Protein AF-A0A914KMG2-F1 (afdb_monomer_lite)

Organism: Meloidogyne incognita (NCBI:txid6306)

Secondary structure (DSSP, 8-state):
---S-----S---------TTTTS-GGGSPPS----HHHHHHHHHHHHHHHHHHT-SSHHHHHHHHHHHHHHHHHHHHHHHHHTHHHHHH-HHHHHHHHHHHHHHHHHHHT--HHHHHHHHHHHHHH-S----HHHHHHHHHHHHHHHHHHHHHHHHHHHHHHTSTTTTS-TTSHHHHHHHHHHHHHHHHHHHHHHHHHHHH-

Foldseek 3Di:
DDDDDPPDPPPPPDPPCCLVCPVPDPVLRDDDFDADPVLVVLLVVLLVLLVCLLVDPDLVSSVVSLVVSVVSLVCCLVPVCPVCVVCLQAPLLVLLNLLVSLVVSLSCLVPRDPSSVVSLVVSCVPVVDPSDCPVSNVSSNCSSVVSNVSNVVSLVVVLVVLLVPPLLPPPCVDPVSVVSNVVSVVVNVVSVVVSVVSNVRGD

pLDDT: mean 82.23, std 18.01, range [23.5, 96.75]

Structure (mmCIF, N/CA/C/O backbone):
data_AF-A0A914KMG2-F1
#
_entry.id   AF-A0A914KMG2-F1
#
loop_
_atom_site.group_PDB
_atom_site.id
_atom_site.type_symbol
_atom_site.label_atom_id
_atom_site.label_alt_id
_atom_site.label_comp_id
_atom_site.label_asym_id
_atom_site.label_entity_id
_atom_site.label_seq_id
_atom_site.pdbx_PDB_ins_code
_atom_site.Cartn_x
_atom_site.Cartn_y
_atom_site.Cartn_z
_atom_site.occupancy
_atom_site.B_iso_or_equiv
_atom_site.auth_seq_id
_atom_site.auth_comp_id
_atom_site.auth_asym_id
_atom_site.auth_atom_id
_atom_site.pdbx_PDB_model_num
ATOM 1 N N . MET A 1 1 ? -22.731 13.060 -11.671 1.00 30.25 1 MET A N 1
ATOM 2 C CA . MET A 1 1 ? -21.370 12.694 -12.115 1.00 30.25 1 MET A CA 1
ATOM 3 C C . MET A 1 1 ? -20.663 12.023 -10.941 1.00 30.25 1 MET A C 1
ATOM 5 O O . MET A 1 1 ? -19.867 12.643 -10.260 1.00 30.25 1 MET A O 1
ATOM 9 N N . ASN A 1 2 ? -21.097 10.803 -10.613 1.00 29.84 2 ASN A N 1
ATOM 10 C CA . ASN A 1 2 ? -20.700 10.053 -9.418 1.00 29.84 2 ASN A CA 1
ATOM 11 C C . ASN A 1 2 ? -20.653 8.575 -9.819 1.00 29.84 2 ASN A C 1
ATOM 13 O O . ASN A 1 2 ? -21.592 7.822 -9.593 1.00 29.84 2 ASN A O 1
ATOM 17 N N . GLU A 1 3 ? -19.588 8.180 -10.503 1.00 33.50 3 GLU A N 1
ATOM 18 C CA . GLU A 1 3 ? -19.315 6.780 -10.813 1.00 33.50 3 GLU A CA 1
ATOM 19 C C . GLU A 1 3 ? -17.810 6.564 -10.729 1.00 33.50 3 GLU A C 1
ATOM 21 O O . GLU A 1 3 ? -17.094 6.867 -11.676 1.00 33.50 3 GLU A O 1
ATOM 26 N N . ARG A 1 4 ? -17.342 6.097 -9.567 1.00 30.92 4 ARG A N 1
ATOM 27 C CA . ARG A 1 4 ? -16.183 5.201 -9.374 1.00 30.92 4 ARG A CA 1
ATOM 28 C C . ARG A 1 4 ? -15.943 5.014 -7.881 1.00 30.92 4 ARG A C 1
ATOM 30 O O . ARG A 1 4 ? -14.987 5.509 -7.310 1.00 30.92 4 ARG A O 1
ATOM 37 N N . LEU A 1 5 ? -16.904 4.336 -7.270 1.00 29.53 5 LEU A N 1
ATOM 38 C CA . LEU A 1 5 ? -16.748 3.370 -6.183 1.00 29.53 5 LEU A CA 1
ATOM 39 C C . LEU A 1 5 ? -18.107 2.658 -6.103 1.00 29.53 5 LEU A C 1
ATOM 41 O O . LEU A 1 5 ? -18.853 2.776 -5.137 1.00 29.53 5 LEU A O 1
ATOM 45 N N . LYS A 1 6 ? -18.481 1.976 -7.198 1.00 26.45 6 LYS A N 1
ATOM 46 C CA . LYS A 1 6 ? -19.506 0.935 -7.114 1.00 26.45 6 LYS A CA 1
ATOM 47 C C . LYS A 1 6 ? -18.847 -0.202 -6.347 1.00 26.45 6 LYS A C 1
ATOM 49 O O . LYS A 1 6 ? -18.070 -0.960 -6.914 1.00 26.45 6 LYS A O 1
ATOM 54 N N . ILE A 1 7 ? -19.113 -0.266 -5.048 1.00 39.69 7 ILE A N 1
ATOM 55 C CA . ILE A 1 7 ? -19.008 -1.524 -4.316 1.00 39.69 7 ILE A CA 1
ATOM 56 C C . ILE A 1 7 ? -20.171 -2.345 -4.865 1.00 39.69 7 ILE A C 1
ATOM 58 O O . ILE A 1 7 ? -21.320 -2.136 -4.480 1.00 39.69 7 ILE A O 1
ATOM 62 N N . THR A 1 8 ? -19.905 -3.159 -5.882 1.00 2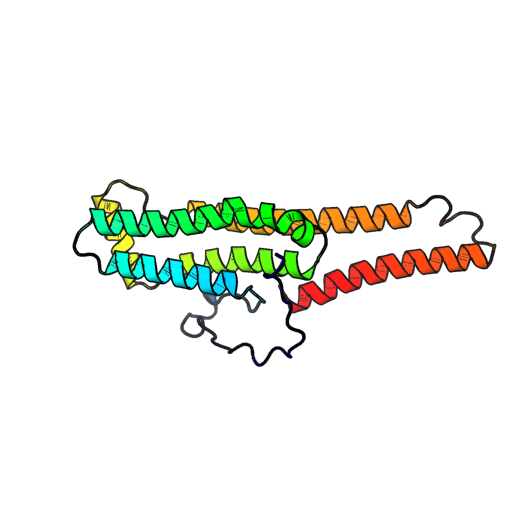5.23 8 THR A N 1
ATOM 63 C CA . THR A 1 8 ? -20.898 -4.086 -6.408 1.00 25.23 8 THR A CA 1
ATOM 64 C C . THR A 1 8 ? -21.296 -5.021 -5.272 1.00 25.23 8 THR A C 1
ATOM 66 O O . THR A 1 8 ? -20.473 -5.751 -4.732 1.00 25.23 8 THR A O 1
ATOM 69 N N . SER A 1 9 ? -22.579 -5.003 -4.913 1.00 27.12 9 SER A N 1
ATOM 70 C CA . SER A 1 9 ? -23.243 -6.027 -4.097 1.00 27.12 9 SER A CA 1
ATOM 71 C C . SER A 1 9 ? -23.463 -7.328 -4.881 1.00 27.12 9 SER A C 1
ATOM 73 O O . SER A 1 9 ? -24.343 -8.122 -4.556 1.00 27.12 9 SER A O 1
ATOM 75 N N . GLU A 1 10 ? -22.681 -7.537 -5.934 1.00 23.50 10 GLU A N 1
ATOM 76 C CA . GLU A 1 10 ? -22.549 -8.816 -6.600 1.00 23.50 10 GLU A CA 1
ATOM 77 C C . GLU A 1 10 ? -21.456 -9.558 -5.849 1.00 23.50 10 GLU A C 1
ATOM 79 O O . GLU A 1 10 ? -20.371 -9.027 -5.607 1.00 23.50 10 GLU A O 1
ATOM 84 N N . GLN A 1 11 ? -21.809 -10.756 -5.402 1.00 25.77 11 GLN A N 1
ATOM 85 C CA . GLN A 1 11 ? -20.940 -11.696 -4.715 1.00 25.77 11 GLN A CA 1
ATOM 86 C C . GLN A 1 11 ? -19.516 -11.640 -5.289 1.00 25.77 11 GLN A C 1
ATOM 88 O O . GLN A 1 11 ? -19.375 -11.553 -6.512 1.00 25.77 11 GLN A O 1
ATOM 93 N N . PRO A 1 12 ? -18.460 -11.714 -4.457 1.00 31.14 12 PRO A N 1
ATOM 94 C CA . PRO A 1 12 ? -17.097 -11.783 -4.952 1.00 31.14 12 PRO A CA 1
ATOM 95 C C . PRO A 1 12 ? -16.937 -13.144 -5.631 1.00 31.14 12 PRO A C 1
ATOM 97 O O . PRO A 1 12 ? -16.503 -14.118 -5.018 1.00 31.14 12 PRO A O 1
ATOM 100 N N . HIS A 1 13 ? -17.359 -13.231 -6.891 1.00 25.52 13 HIS A N 1
ATOM 101 C CA . HIS A 1 13 ? -17.101 -14.354 -7.761 1.00 25.52 13 HIS A CA 1
ATOM 102 C C . HIS A 1 13 ? -15.597 -14.415 -7.927 1.00 25.52 13 HIS A C 1
ATOM 104 O O . HIS A 1 13 ? -15.009 -13.701 -8.729 1.00 25.52 13 HIS A O 1
ATOM 110 N N . HIS A 1 14 ? -15.023 -15.253 -7.071 1.00 31.94 14 HIS A N 1
ATOM 111 C CA . HIS A 1 14 ? -13.679 -15.771 -7.091 1.00 31.94 14 HIS A CA 1
ATOM 112 C C . HIS A 1 14 ? -12.612 -14.710 -7.350 1.00 31.94 14 HIS A C 1
ATOM 114 O O . HIS A 1 14 ? -12.282 -14.370 -8.485 1.00 31.94 14 HIS A O 1
ATOM 120 N N . SER A 1 15 ? -11.954 -14.323 -6.250 1.00 34.56 15 SER A N 1
ATOM 121 C CA . SER A 1 15 ? -10.492 -14.289 -6.236 1.00 34.56 15 SER A CA 1
ATOM 122 C C . SER A 1 15 ? -10.008 -15.395 -7.169 1.00 34.56 15 SER A C 1
ATOM 124 O O . SER A 1 15 ? -10.105 -16.580 -6.846 1.00 34.56 15 SER A O 1
ATOM 126 N N . LYS A 1 16 ? -9.581 -15.035 -8.380 1.00 30.44 16 LYS A N 1
ATOM 127 C CA . LYS A 1 16 ? -8.702 -15.926 -9.103 1.00 30.44 16 LYS A CA 1
ATOM 128 C C . LYS A 1 16 ? -7.513 -16.030 -8.165 1.00 30.44 16 LYS A C 1
ATOM 130 O O . LYS A 1 16 ? -6.792 -15.050 -8.001 1.00 30.44 16 LYS A O 1
ATOM 135 N N . ASP A 1 17 ? -7.345 -17.191 -7.539 1.00 37.97 17 ASP A N 1
ATOM 136 C CA . ASP A 1 17 ? -6.114 -17.610 -6.872 1.00 37.97 17 ASP A CA 1
ATOM 137 C C . ASP A 1 17 ? -5.001 -17.729 -7.930 1.00 37.97 17 ASP A C 1
ATOM 139 O O . ASP A 1 17 ? -4.377 -18.773 -8.130 1.00 37.97 17 ASP A O 1
ATOM 143 N N . VAL A 1 18 ? -4.752 -16.640 -8.657 1.00 40.09 18 VAL A N 1
ATOM 144 C CA . VAL A 1 18 ? -3.542 -16.402 -9.419 1.00 40.09 18 VAL A CA 1
ATOM 145 C C . VAL A 1 18 ? -2.533 -16.082 -8.344 1.00 40.09 18 VAL A C 1
ATOM 147 O O . VAL A 1 18 ? -2.267 -14.939 -7.988 1.00 40.09 18 VAL A O 1
ATOM 150 N N . HIS A 1 19 ? -2.039 -17.148 -7.738 1.00 52.44 19 HIS A N 1
ATOM 151 C CA . HIS A 1 19 ? -0.915 -17.096 -6.838 1.00 52.44 19 HIS A CA 1
ATOM 152 C C . HIS A 1 19 ? 0.303 -16.845 -7.733 1.00 52.44 19 HIS A C 1
ATOM 154 O O . HIS A 1 19 ? 1.047 -17.757 -8.076 1.00 52.44 19 HIS A O 1
ATOM 160 N N . TRP A 1 20 ? 0.423 -15.590 -8.171 1.00 58.53 20 TRP A N 1
ATOM 161 C CA . TRP A 1 20 ? 1.451 -15.057 -9.067 1.00 58.53 20 TRP A CA 1
ATOM 162 C C . TRP A 1 20 ? 2.865 -15.249 -8.499 1.00 58.53 20 TRP A C 1
ATOM 164 O O . TRP A 1 20 ? 3.836 -15.122 -9.227 1.00 58.53 20 TRP A O 1
ATOM 174 N N . ASP A 1 21 ? 2.955 -15.583 -7.209 1.00 63.03 21 ASP A N 1
ATOM 175 C CA . ASP A 1 21 ? 4.186 -15.789 -6.449 1.00 63.03 21 ASP A CA 1
ATOM 176 C C . ASP A 1 21 ? 4.513 -17.277 -6.170 1.00 63.03 21 ASP A C 1
ATOM 178 O O . ASP A 1 21 ? 5.376 -17.588 -5.354 1.00 63.03 21 ASP A O 1
ATOM 182 N N . LYS A 1 22 ? 3.787 -18.244 -6.765 1.00 63.41 22 LYS A N 1
ATOM 183 C CA . LYS A 1 22 ? 4.010 -19.687 -6.483 1.00 63.41 22 LYS A CA 1
ATOM 184 C C . LYS A 1 22 ? 5.401 -20.167 -6.865 1.00 63.41 22 LYS A C 1
ATOM 186 O O . LYS A 1 22 ? 5.913 -21.082 -6.222 1.00 63.41 22 LYS A O 1
ATOM 191 N N . ASP A 1 23 ? 5.972 -19.557 -7.894 1.00 65.00 23 ASP A N 1
ATOM 192 C CA . ASP A 1 23 ? 7.238 -19.982 -8.483 1.00 65.00 23 ASP A CA 1
ATOM 193 C C . ASP A 1 23 ? 8.447 -19.516 -7.654 1.00 65.00 23 ASP A C 1
ATOM 195 O O . ASP A 1 23 ? 9.562 -19.999 -7.847 1.00 65.00 23 ASP A O 1
ATOM 199 N N . HIS A 1 24 ? 8.233 -18.626 -6.679 1.00 65.88 24 HIS A N 1
ATOM 200 C CA . HIS A 1 24 ? 9.265 -18.195 -5.748 1.00 65.88 24 HIS A CA 1
ATOM 201 C C . HIS A 1 24 ? 9.396 -19.160 -4.562 1.00 65.88 24 HIS A C 1
ATOM 203 O O . HIS A 1 24 ? 8.411 -19.683 -4.028 1.00 65.88 24 HIS A O 1
ATOM 209 N N . THR A 1 25 ? 10.633 -19.365 -4.095 1.00 71.88 25 THR A N 1
ATOM 210 C CA . THR A 1 25 ? 10.912 -20.064 -2.831 1.00 71.88 25 THR A CA 1
ATOM 211 C C . THR A 1 25 ? 10.094 -19.431 -1.708 1.00 71.88 25 THR A C 1
ATOM 213 O O . THR A 1 25 ? 10.010 -18.211 -1.647 1.00 71.88 25 THR A O 1
ATOM 216 N N . LYS A 1 26 ? 9.553 -20.227 -0.774 1.00 72.38 26 LYS A N 1
ATOM 217 C CA . LYS A 1 26 ? 8.672 -19.757 0.322 1.00 72.38 26 LYS A CA 1
ATOM 218 C C . LYS A 1 26 ? 9.150 -18.495 1.060 1.00 72.38 26 LYS A C 1
ATOM 220 O O . LYS A 1 26 ? 8.321 -17.728 1.523 1.00 72.38 26 LYS A O 1
ATOM 225 N N . ILE A 1 27 ? 10.462 -18.280 1.171 1.00 73.00 27 ILE A N 1
ATOM 226 C CA . ILE A 1 27 ? 11.059 -17.097 1.818 1.00 73.00 27 ILE A CA 1
ATOM 227 C C . ILE A 1 27 ? 10.900 -15.790 1.019 1.00 73.00 27 ILE A C 1
ATOM 229 O O . ILE A 1 27 ? 11.005 -14.714 1.592 1.00 73.00 27 ILE A O 1
ATOM 233 N N . TYR A 1 28 ? 10.670 -15.887 -0.290 1.00 74.50 28 TYR A N 1
ATOM 234 C CA . TYR A 1 28 ? 10.448 -14.774 -1.215 1.00 74.50 28 TYR A CA 1
ATOM 235 C C . TYR A 1 28 ? 8.979 -14.643 -1.617 1.00 74.50 28 TYR A C 1
ATOM 237 O O . TYR A 1 28 ? 8.673 -13.838 -2.487 1.00 74.50 28 TYR A O 1
ATOM 245 N N . GLN A 1 29 ? 8.082 -15.424 -1.010 1.00 80.94 29 GLN A N 1
ATOM 246 C CA . GLN A 1 29 ? 6.654 -15.294 -1.253 1.00 80.94 29 GLN A CA 1
ATOM 247 C C . GLN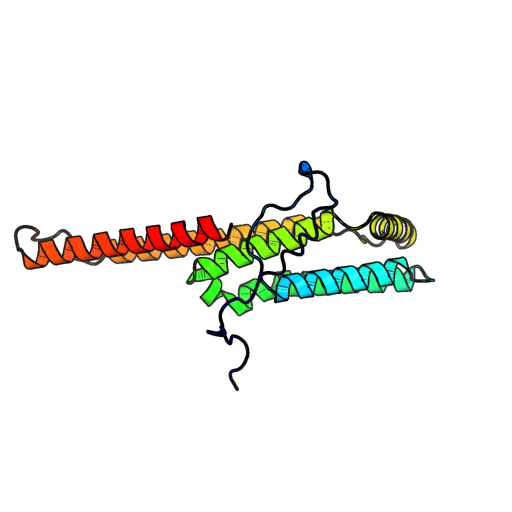 A 1 29 ? 6.092 -14.148 -0.418 1.00 80.94 29 GLN A C 1
ATOM 249 O O . GLN A 1 29 ? 6.359 -14.034 0.780 1.00 80.94 29 GLN A O 1
ATOM 254 N N . PHE A 1 30 ? 5.282 -13.310 -1.045 1.00 83.81 30 PHE A N 1
ATOM 255 C CA . PHE A 1 30 ? 4.515 -12.288 -0.370 1.00 83.81 30 PHE A CA 1
ATOM 256 C C . PHE A 1 30 ? 3.473 -12.936 0.537 1.00 83.81 30 PHE A C 1
ATOM 258 O O . PHE A 1 30 ? 2.857 -13.952 0.200 1.00 83.81 30 PHE A O 1
ATOM 265 N N . HIS A 1 31 ? 3.276 -12.335 1.705 1.00 84.44 31 HIS A N 1
ATOM 266 C CA . HIS A 1 31 ? 2.300 -12.817 2.669 1.00 84.44 31 HIS A CA 1
ATOM 267 C C . HIS A 1 31 ? 0.896 -12.785 2.053 1.00 84.44 31 HIS A C 1
ATOM 269 O O . HIS A 1 31 ? 0.562 -11.910 1.252 1.00 84.44 31 HIS A O 1
ATOM 275 N N . LYS A 1 32 ? 0.067 -13.770 2.408 1.00 84.31 32 LYS A N 1
ATOM 276 C CA . LYS A 1 32 ? -1.319 -13.818 1.942 1.00 84.31 32 LYS A CA 1
ATOM 277 C C . LYS A 1 32 ? -2.101 -12.691 2.605 1.00 84.31 32 LYS A C 1
ATOM 279 O O . LYS A 1 32 ? -2.389 -12.784 3.787 1.00 84.31 32 LYS A O 1
ATOM 284 N N . CYS A 1 33 ? -2.469 -11.685 1.825 1.00 88.88 33 CYS A N 1
ATOM 285 C CA . CYS A 1 33 ? -3.244 -10.539 2.279 1.00 88.88 33 CYS A CA 1
ATOM 286 C C . CYS A 1 33 ? -4.191 -10.076 1.159 1.00 88.88 33 CYS A C 1
ATOM 288 O O . CYS A 1 33 ? -4.083 -10.518 0.009 1.00 88.88 33 CYS A O 1
ATOM 290 N N . LYS A 1 34 ? -5.123 -9.164 1.459 1.00 89.88 34 LYS A N 1
ATOM 291 C CA . LYS A 1 34 ? -5.991 -8.569 0.425 1.00 89.88 34 LYS A CA 1
ATOM 292 C C . LYS A 1 34 ? -5.378 -7.289 -0.133 1.00 89.88 34 LYS A C 1
ATOM 294 O O . LYS A 1 34 ? -4.979 -6.412 0.630 1.00 89.88 34 LYS A O 1
ATOM 299 N N . ILE A 1 35 ? -5.369 -7.169 -1.458 1.00 92.19 35 ILE A N 1
ATOM 300 C CA . ILE A 1 35 ? -4.949 -5.968 -2.192 1.00 92.19 35 ILE A CA 1
ATOM 301 C C . ILE A 1 35 ? -6.093 -5.451 -3.064 1.00 92.19 35 ILE A C 1
ATOM 303 O O . ILE A 1 35 ? -7.041 -6.178 -3.367 1.00 92.19 35 ILE A O 1
ATOM 307 N N . SER A 1 36 ? -6.011 -4.192 -3.482 1.00 92.69 36 SER A N 1
ATOM 308 C CA . SER A 1 36 ? -6.971 -3.625 -4.428 1.00 92.69 36 SER A CA 1
ATOM 309 C C . SER A 1 36 ? -6.672 -4.066 -5.863 1.00 92.69 36 SER A C 1
ATOM 311 O O . SER A 1 36 ? -5.509 -4.188 -6.253 1.00 92.69 36 SER A O 1
ATOM 313 N N . MET A 1 37 ? -7.722 -4.237 -6.675 1.00 91.00 37 MET A N 1
ATOM 314 C CA . MET A 1 37 ? -7.561 -4.561 -8.098 1.00 91.00 37 MET A CA 1
ATOM 315 C C . MET A 1 37 ? -6.791 -3.463 -8.841 1.00 91.00 37 MET A C 1
ATOM 317 O O . MET A 1 37 ? -5.868 -3.753 -9.587 1.00 91.00 37 MET A O 1
ATOM 321 N N . SER A 1 38 ? -7.075 -2.193 -8.543 1.00 92.31 38 SER A N 1
ATOM 322 C CA . SER A 1 38 ? -6.350 -1.061 -9.129 1.00 92.31 38 SER A CA 1
ATOM 323 C C . SER A 1 38 ? -4.848 -1.094 -8.843 1.00 92.31 38 SER A C 1
ATOM 325 O O . SER A 1 38 ? -4.057 -0.710 -9.696 1.00 92.31 38 SER A O 1
ATOM 327 N N . THR A 1 39 ? -4.434 -1.557 -7.659 1.00 94.31 39 THR A N 1
ATOM 328 C CA . THR A 1 39 ? -3.010 -1.729 -7.335 1.00 94.31 39 THR A CA 1
ATOM 329 C C . THR A 1 39 ? -2.404 -2.892 -8.112 1.00 94.31 39 THR A C 1
ATOM 331 O O . THR A 1 39 ? -1.270 -2.791 -8.572 1.00 94.31 39 THR A O 1
ATOM 334 N N . PHE A 1 40 ? -3.144 -3.988 -8.274 1.00 93.00 40 PHE A N 1
ATOM 335 C CA . PHE A 1 40 ? -2.705 -5.106 -9.102 1.00 93.00 40 PHE A CA 1
ATOM 336 C C . PHE A 1 40 ? -2.471 -4.665 -10.556 1.00 93.00 40 PHE A C 1
ATOM 338 O O . PHE A 1 40 ? -1.393 -4.909 -11.099 1.00 93.00 40 PHE A O 1
ATOM 345 N N . ASP A 1 41 ? -3.426 -3.938 -11.137 1.00 95.06 41 ASP A N 1
ATOM 346 C CA . ASP A 1 41 ? -3.340 -3.402 -12.499 1.00 95.06 41 ASP A CA 1
ATOM 347 C C . ASP A 1 41 ? -2.196 -2.385 -12.648 1.00 95.06 41 ASP A C 1
ATOM 349 O O . ASP A 1 41 ? -1.430 -2.455 -13.607 1.00 95.06 41 ASP A O 1
ATOM 353 N N . LEU A 1 42 ? -2.021 -1.491 -11.665 1.00 95.56 42 LEU A N 1
ATOM 354 C CA . LEU A 1 42 ? -0.912 -0.529 -11.613 1.00 95.56 42 LEU A CA 1
ATOM 355 C C . LEU A 1 42 ? 0.450 -1.230 -11.681 1.00 95.56 42 LEU A C 1
ATOM 357 O O . LEU A 1 42 ? 1.320 -0.826 -12.449 1.00 95.56 42 LEU A O 1
ATOM 361 N N . VAL A 1 43 ? 0.643 -2.281 -10.880 1.00 94.81 43 VAL A N 1
ATOM 362 C CA . VAL A 1 43 ? 1.905 -3.030 -10.866 1.00 94.81 43 VAL A CA 1
ATOM 363 C C . VAL A 1 43 ? 2.135 -3.747 -12.193 1.00 94.81 43 VAL A C 1
ATOM 365 O O . VAL A 1 43 ? 3.262 -3.755 -12.683 1.00 94.81 43 VAL A O 1
ATOM 368 N N . ASN A 1 44 ? 1.095 -4.330 -12.792 1.00 94.06 44 ASN A N 1
ATOM 369 C CA . ASN A 1 44 ? 1.235 -4.981 -14.095 1.00 94.06 44 ASN A CA 1
ATOM 370 C C . ASN A 1 44 ? 1.637 -3.978 -15.179 1.00 94.06 44 ASN A C 1
ATOM 372 O O . ASN A 1 44 ? 2.574 -4.259 -15.919 1.00 94.06 44 ASN A O 1
ATOM 376 N N . LEU A 1 45 ? 1.028 -2.787 -15.198 1.00 96.75 45 LEU A N 1
ATOM 377 C CA . LEU A 1 45 ? 1.426 -1.701 -16.097 1.00 96.75 45 LEU A CA 1
ATOM 378 C C . LEU A 1 45 ? 2.903 -1.324 -15.907 1.00 96.75 45 LEU A C 1
ATOM 380 O O . LEU A 1 45 ? 3.650 -1.229 -16.877 1.00 96.75 45 LEU A O 1
ATOM 384 N N . VAL A 1 46 ? 3.346 -1.142 -14.660 1.00 95.81 46 VAL A N 1
ATOM 385 C CA . VAL A 1 46 ? 4.752 -0.834 -14.348 1.00 95.81 46 VAL A CA 1
ATOM 386 C C . VAL A 1 46 ? 5.682 -1.931 -14.870 1.00 95.81 46 VAL A C 1
ATOM 388 O O . VAL A 1 46 ? 6.694 -1.632 -15.499 1.00 95.81 46 VAL A O 1
ATOM 391 N N . ILE A 1 47 ? 5.332 -3.202 -14.669 1.00 93.62 47 ILE A N 1
ATOM 392 C CA . ILE A 1 47 ? 6.129 -4.336 -15.153 1.00 93.62 47 ILE A CA 1
ATOM 393 C C . ILE A 1 47 ? 6.151 -4.395 -16.683 1.00 93.62 47 ILE A C 1
ATOM 395 O O . ILE A 1 47 ? 7.199 -4.679 -17.253 1.00 93.62 47 ILE A O 1
ATOM 399 N N . GLU A 1 48 ? 5.040 -4.120 -17.363 1.00 94.94 48 GLU A N 1
ATOM 400 C CA . GLU A 1 48 ? 4.985 -4.063 -18.830 1.00 94.94 48 GLU A CA 1
ATOM 401 C C . GLU A 1 48 ? 5.871 -2.947 -19.397 1.00 94.94 48 GLU A C 1
ATOM 403 O O . GLU A 1 48 ? 6.599 -3.167 -20.370 1.00 94.94 48 GLU A O 1
ATOM 408 N N . ILE A 1 49 ? 5.883 -1.776 -18.754 1.00 94.69 49 ILE A N 1
ATOM 409 C CA . ILE A 1 49 ? 6.785 -0.675 -19.118 1.00 94.69 49 ILE A CA 1
ATOM 410 C C . ILE A 1 49 ? 8.247 -1.105 -18.932 1.00 94.69 49 ILE A C 1
ATOM 412 O O . ILE A 1 49 ? 9.073 -0.871 -19.813 1.00 94.69 49 ILE A O 1
ATOM 416 N N . LEU A 1 50 ? 8.573 -1.775 -17.822 1.00 92.75 50 LEU A N 1
ATOM 417 C CA . LEU A 1 50 ? 9.930 -2.260 -17.550 1.00 92.75 50 LEU A CA 1
ATOM 418 C C . LEU A 1 50 ? 10.372 -3.380 -18.504 1.00 92.75 50 LEU A C 1
ATOM 420 O O . LEU A 1 50 ? 11.542 -3.422 -18.875 1.00 92.75 50 LEU A O 1
ATOM 424 N N . LYS A 1 51 ? 9.456 -4.248 -18.945 1.00 92.62 51 LYS A N 1
ATOM 425 C CA . LYS A 1 51 ? 9.719 -5.229 -20.013 1.00 92.62 51 LYS A CA 1
ATOM 426 C C . LYS A 1 51 ? 9.988 -4.545 -21.351 1.00 92.62 51 LYS A C 1
ATOM 428 O O . LYS A 1 51 ? 10.949 -4.861 -22.037 1.00 92.62 51 LYS A O 1
ATOM 433 N N . SER A 1 52 ? 9.197 -3.532 -21.689 1.00 92.69 52 SER A N 1
ATOM 434 C CA . SER A 1 52 ? 9.439 -2.738 -22.900 1.00 92.69 52 SER A CA 1
ATOM 435 C C . SER A 1 52 ? 10.806 -2.043 -22.840 1.00 92.69 52 SER A C 1
ATOM 437 O O . SER A 1 52 ? 11.515 -1.965 -23.842 1.00 92.69 52 SER A O 1
ATOM 439 N N . ALA A 1 53 ? 11.218 -1.592 -21.649 1.00 90.31 53 ALA A N 1
ATOM 440 C CA . ALA A 1 53 ? 12.556 -1.057 -21.422 1.00 90.31 53 ALA A CA 1
ATOM 441 C C . ALA A 1 53 ? 13.643 -2.127 -21.601 1.00 90.31 53 ALA A C 1
ATOM 443 O O . ALA A 1 53 ? 14.704 -1.821 -22.140 1.00 90.31 53 ALA A O 1
ATOM 444 N N . SER A 1 54 ? 13.397 -3.378 -21.189 1.00 88.94 54 SER A N 1
ATOM 445 C CA . SER A 1 54 ? 14.366 -4.459 -21.383 1.00 88.94 54 SER A CA 1
ATOM 446 C C . SER A 1 54 ? 14.538 -4.878 -22.839 1.00 88.94 54 SER A C 1
ATOM 448 O O . SER A 1 54 ? 15.642 -5.272 -23.210 1.00 88.94 54 SER A O 1
ATOM 450 N N . ASP A 1 55 ? 13.482 -4.741 -23.639 1.00 89.44 55 ASP A N 1
ATOM 451 C CA . ASP A 1 55 ? 13.451 -5.096 -25.062 1.00 89.44 55 ASP A CA 1
ATOM 452 C C . ASP A 1 55 ? 13.865 -3.932 -25.984 1.00 89.44 55 ASP A C 1
ATOM 454 O O . ASP A 1 55 ? 13.934 -4.085 -27.206 1.00 89.44 55 ASP A O 1
ATOM 458 N N . SER A 1 56 ? 14.139 -2.756 -25.412 1.00 87.38 56 SER A N 1
ATOM 459 C CA . SER A 1 56 ? 14.513 -1.555 -26.160 1.00 87.38 56 SER A CA 1
ATOM 460 C C . SER A 1 56 ? 15.850 -1.721 -26.881 1.00 87.38 56 SER A C 1
ATOM 462 O O . SER A 1 56 ? 16.801 -2.312 -26.369 1.00 87.38 56 SER A O 1
ATOM 464 N N . THR A 1 57 ? 15.942 -1.142 -28.079 1.00 82.81 57 THR A N 1
ATOM 465 C CA . THR A 1 57 ? 17.140 -1.259 -28.930 1.00 82.81 57 THR A CA 1
ATOM 466 C C . THR A 1 57 ? 18.220 -0.232 -28.600 1.00 82.81 57 THR A C 1
ATOM 468 O O . THR A 1 57 ? 19.380 -0.423 -28.967 1.00 82.81 57 THR A O 1
ATOM 471 N N . THR A 1 58 ? 17.853 0.856 -27.912 1.00 83.94 58 THR A N 1
ATOM 472 C CA . THR A 1 58 ? 18.765 1.948 -27.555 1.00 83.94 58 THR A CA 1
ATOM 473 C C . THR A 1 58 ? 18.684 2.284 -26.066 1.00 83.94 58 THR A C 1
ATOM 475 O O . THR A 1 58 ? 17.601 2.310 -25.479 1.00 83.94 58 THR A O 1
ATOM 478 N N . ASP A 1 59 ? 19.827 2.605 -25.454 1.00 82.81 59 ASP A N 1
ATOM 479 C CA . ASP A 1 59 ? 19.891 2.958 -24.028 1.00 82.81 59 ASP A CA 1
ATOM 480 C C . ASP A 1 59 ? 19.038 4.190 -23.651 1.00 82.81 59 ASP A C 1
ATOM 482 O O . ASP A 1 59 ? 18.377 4.150 -22.609 1.00 82.81 59 ASP A O 1
ATOM 486 N N . PRO A 1 60 ? 18.965 5.273 -24.462 1.00 85.19 60 PRO A N 1
ATOM 487 C CA . PRO A 1 60 ? 18.126 6.429 -24.137 1.00 85.19 60 PRO A CA 1
ATOM 488 C C . PRO A 1 60 ? 16.626 6.113 -24.124 1.00 85.19 60 PRO A C 1
ATOM 490 O O . PRO A 1 60 ? 15.878 6.670 -23.320 1.00 85.19 60 PRO A O 1
ATOM 493 N N . GLU A 1 61 ? 16.165 5.228 -25.010 1.00 87.25 61 GLU A N 1
ATOM 494 C CA . GLU A 1 61 ? 14.775 4.762 -25.031 1.00 87.25 61 GLU A CA 1
ATOM 495 C C . GLU A 1 61 ? 14.453 3.968 -23.763 1.00 87.25 61 GLU A C 1
ATOM 497 O O . GLU A 1 61 ? 13.477 4.274 -23.071 1.00 87.25 61 GLU A O 1
ATOM 502 N N . ALA A 1 62 ? 15.333 3.031 -23.407 1.00 88.38 62 ALA A N 1
ATOM 503 C CA . ALA A 1 62 ? 15.196 2.226 -22.205 1.00 88.38 62 ALA A CA 1
ATOM 504 C C . ALA A 1 62 ? 15.155 3.103 -20.939 1.00 88.38 62 ALA A C 1
ATOM 506 O O . ALA A 1 62 ? 14.255 2.948 -20.113 1.00 88.38 62 ALA A O 1
ATOM 507 N N . CYS A 1 63 ? 16.048 4.097 -20.818 1.00 86.88 63 CYS A N 1
ATOM 508 C CA . CYS A 1 63 ? 16.048 5.053 -19.699 1.00 86.88 63 CYS A CA 1
ATOM 509 C C . CYS A 1 63 ? 14.714 5.793 -19.567 1.00 86.88 63 CYS A C 1
ATOM 511 O O . CYS A 1 63 ? 14.158 5.902 -18.474 1.00 86.88 63 CYS A O 1
ATOM 513 N N . ARG A 1 64 ? 14.159 6.281 -20.684 1.00 89.38 64 ARG A N 1
ATOM 514 C CA . ARG A 1 64 ? 12.877 7.000 -20.681 1.00 89.38 64 ARG A CA 1
ATOM 515 C C . ARG A 1 64 ? 11.726 6.117 -20.212 1.00 89.38 64 ARG A C 1
ATOM 517 O O . ARG A 1 64 ? 10.855 6.600 -19.489 1.00 89.38 64 ARG A O 1
ATOM 524 N N . LEU A 1 65 ? 11.717 4.842 -20.591 1.00 92.50 65 LEU A N 1
ATOM 525 C CA . LEU A 1 65 ? 10.705 3.886 -20.140 1.00 92.50 65 LEU A CA 1
ATOM 526 C C . LEU A 1 65 ? 10.842 3.591 -18.642 1.00 92.50 65 LEU A C 1
ATOM 528 O O . LEU A 1 65 ? 9.843 3.626 -17.926 1.00 92.50 65 LEU A O 1
ATOM 532 N N . VAL A 1 66 ? 12.064 3.421 -18.132 1.00 90.69 66 VAL A N 1
ATOM 533 C CA . VAL A 1 66 ? 12.302 3.270 -16.685 1.00 90.69 66 VAL A CA 1
ATOM 534 C C . VAL A 1 66 ? 11.829 4.498 -15.910 1.00 90.69 66 VAL A C 1
ATOM 536 O O . VAL A 1 66 ? 11.101 4.363 -14.927 1.00 90.69 66 VAL A O 1
ATOM 539 N N . ASN A 1 67 ? 12.162 5.699 -16.387 1.00 90.19 67 ASN A N 1
ATOM 540 C CA . ASN A 1 67 ? 11.690 6.946 -15.787 1.00 90.19 67 ASN A CA 1
ATOM 541 C C . ASN A 1 67 ? 10.160 7.069 -15.864 1.00 90.19 67 ASN A C 1
ATOM 543 O O . ASN A 1 67 ? 9.532 7.573 -14.939 1.00 90.19 67 ASN A O 1
ATOM 547 N N . THR A 1 68 ? 9.531 6.545 -16.917 1.00 93.88 68 THR A N 1
ATOM 548 C CA . THR A 1 68 ? 8.065 6.491 -17.023 1.00 93.88 68 THR A CA 1
ATOM 549 C C . THR A 1 68 ? 7.464 5.567 -15.961 1.00 93.88 68 THR A C 1
ATOM 551 O O . THR A 1 68 ? 6.528 5.967 -15.272 1.00 93.88 68 THR A O 1
ATOM 554 N N . ALA A 1 69 ? 8.022 4.366 -15.777 1.00 94.50 69 ALA A N 1
ATOM 555 C CA . ALA A 1 69 ? 7.602 3.438 -14.726 1.00 94.50 69 ALA A CA 1
ATOM 556 C C . ALA A 1 69 ? 7.741 4.061 -13.326 1.00 94.50 69 ALA A C 1
ATOM 558 O O . ALA A 1 69 ? 6.827 3.956 -12.507 1.00 94.50 69 ALA A O 1
ATOM 559 N N . ARG A 1 70 ? 8.847 4.770 -13.073 1.00 93.06 70 ARG A N 1
ATOM 560 C CA . ARG A 1 70 ? 9.059 5.540 -11.841 1.0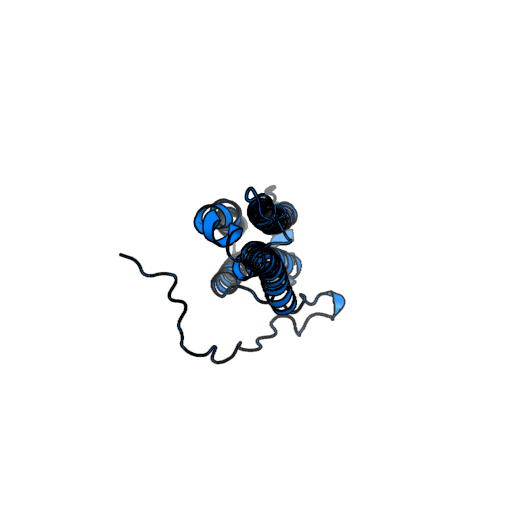0 93.06 70 ARG A CA 1
ATOM 561 C C . ARG A 1 70 ? 8.007 6.632 -11.656 1.00 93.06 70 ARG A C 1
ATOM 563 O O . ARG A 1 70 ? 7.341 6.630 -10.630 1.00 93.06 70 ARG A O 1
ATOM 570 N N . ASN A 1 71 ? 7.775 7.477 -12.658 1.00 93.69 71 ASN A N 1
ATOM 571 C CA . ASN A 1 71 ? 6.787 8.558 -12.573 1.00 93.69 71 ASN A CA 1
ATOM 572 C C . ASN A 1 71 ? 5.371 8.041 -12.259 1.00 93.69 71 ASN A C 1
ATOM 574 O O . ASN A 1 71 ? 4.614 8.685 -11.533 1.00 93.69 71 ASN A O 1
ATOM 578 N N . VAL A 1 72 ? 5.001 6.870 -12.789 1.00 95.56 72 VAL A N 1
ATOM 579 C CA . VAL A 1 72 ? 3.720 6.212 -12.481 1.00 95.56 72 VAL A CA 1
ATOM 580 C C . VAL A 1 72 ? 3.633 5.830 -10.999 1.00 95.56 72 VAL A C 1
ATOM 582 O O . VAL A 1 72 ? 2.595 6.038 -10.366 1.00 95.56 72 VAL A O 1
ATOM 585 N N . LEU A 1 73 ? 4.715 5.299 -10.428 1.00 95.12 73 LEU A N 1
ATOM 586 C CA . LEU A 1 73 ? 4.783 4.965 -9.007 1.00 95.12 73 LEU A CA 1
ATOM 587 C C . LEU A 1 73 ? 4.830 6.217 -8.123 1.00 95.12 73 LEU A C 1
ATOM 589 O O . LEU A 1 73 ? 4.131 6.260 -7.112 1.00 95.12 73 LEU A O 1
ATOM 593 N N . ASP A 1 74 ? 5.577 7.246 -8.518 1.00 93.69 74 ASP A N 1
ATOM 594 C CA . ASP A 1 74 ? 5.624 8.535 -7.819 1.00 93.69 74 ASP A CA 1
ATOM 595 C C . ASP A 1 74 ? 4.236 9.170 -7.768 1.00 93.69 74 ASP A C 1
ATOM 597 O O . ASP A 1 74 ? 3.806 9.672 -6.731 1.00 93.69 74 ASP A O 1
ATOM 601 N N . MET A 1 75 ? 3.484 9.108 -8.868 1.00 94.00 75 MET A N 1
ATOM 602 C CA . MET A 1 75 ? 2.101 9.574 -8.892 1.00 94.00 75 MET A CA 1
ATOM 603 C C . MET A 1 75 ? 1.247 8.818 -7.869 1.00 94.00 75 MET A C 1
ATOM 605 O O . MET A 1 75 ? 0.473 9.448 -7.150 1.00 94.00 75 MET A O 1
ATOM 609 N N . PHE A 1 76 ? 1.395 7.496 -7.752 1.00 94.38 76 PHE A N 1
ATOM 610 C CA . PHE A 1 76 ? 0.701 6.728 -6.715 1.00 94.38 76 PHE A CA 1
ATOM 611 C C . PHE A 1 76 ? 1.095 7.197 -5.308 1.00 94.38 76 PHE A C 1
ATOM 613 O O . PHE A 1 76 ? 0.212 7.528 -4.515 1.00 94.38 76 PHE A O 1
ATOM 620 N N . VAL A 1 77 ? 2.396 7.279 -5.011 1.00 93.12 77 VAL A N 1
ATOM 621 C CA . VAL A 1 77 ? 2.912 7.682 -3.690 1.00 93.12 77 VAL A CA 1
ATOM 622 C C . VAL A 1 77 ? 2.407 9.069 -3.291 1.00 93.12 77 VAL A C 1
ATOM 624 O O . VAL A 1 77 ? 1.976 9.258 -2.156 1.00 93.12 77 VAL A O 1
ATOM 627 N N . ASN A 1 78 ? 2.392 10.015 -4.231 1.00 90.56 78 ASN A N 1
ATOM 628 C CA . ASN A 1 78 ? 2.045 11.409 -3.963 1.00 90.56 78 ASN A CA 1
ATOM 629 C C . ASN A 1 78 ? 0.538 11.701 -3.956 1.00 90.56 78 ASN A C 1
ATOM 631 O O . ASN A 1 78 ? 0.132 12.736 -3.440 1.00 90.56 78 ASN A O 1
ATOM 635 N N . THR A 1 79 ? -0.305 10.847 -4.546 1.00 90.00 79 THR A N 1
ATOM 636 C CA . THR A 1 79 ? -1.740 11.167 -4.715 1.00 90.00 79 THR A CA 1
ATOM 637 C C . THR A 1 79 ? -2.684 10.209 -4.003 1.00 90.00 79 THR A C 1
ATOM 639 O O . THR A 1 79 ? -3.789 10.609 -3.626 1.00 90.00 79 THR A O 1
ATOM 642 N N . ALA A 1 80 ? -2.283 8.952 -3.792 1.00 83.69 80 ALA A N 1
ATOM 643 C CA . ALA A 1 80 ? -3.217 7.916 -3.369 1.00 83.69 80 ALA A CA 1
ATOM 644 C C . ALA A 1 80 ? -3.714 8.113 -1.927 1.00 83.69 80 ALA A C 1
ATOM 646 O O . ALA A 1 80 ? -4.898 7.890 -1.658 1.00 83.69 80 ALA A O 1
ATOM 647 N N . SER A 1 81 ? -2.853 8.569 -1.008 1.00 81.94 81 SER A N 1
ATOM 648 C CA . SER A 1 81 ? -3.269 8.861 0.371 1.00 81.94 81 SER A CA 1
ATOM 649 C C . SER A 1 81 ? -4.172 10.084 0.456 1.00 81.94 81 SER A C 1
ATOM 651 O O . SER A 1 81 ? -5.159 10.073 1.187 1.00 81.94 81 SER A O 1
ATOM 653 N N . ASP A 1 82 ? -3.860 11.126 -0.309 1.00 84.19 82 ASP A N 1
ATOM 654 C CA . ASP A 1 82 ? -4.508 12.430 -0.183 1.00 84.19 82 ASP A CA 1
ATOM 655 C C . ASP A 1 82 ? -5.910 12.402 -0.782 1.00 84.19 82 ASP A C 1
ATOM 657 O O . ASP A 1 82 ? -6.876 12.854 -0.162 1.00 84.19 82 ASP A O 1
ATOM 661 N N . TYR A 1 83 ? -6.054 11.768 -1.947 1.00 84.00 83 TYR A N 1
ATOM 662 C CA . TYR A 1 83 ? -7.344 11.617 -2.609 1.00 84.00 83 TYR A CA 1
ATOM 663 C C . TYR A 1 83 ? -8.328 10.767 -1.786 1.00 84.00 83 TYR A C 1
ATOM 665 O O . TYR A 1 83 ? -9.532 11.032 -1.765 1.00 84.00 83 TYR A O 1
ATOM 673 N N . HIS A 1 84 ? -7.823 9.765 -1.058 1.00 83.25 84 HIS A N 1
ATOM 674 C CA . HIS A 1 84 ? -8.637 8.844 -0.262 1.00 83.25 84 HIS A CA 1
ATOM 675 C C . HIS A 1 84 ? -8.572 9.098 1.252 1.00 83.25 84 HIS A C 1
ATOM 677 O O . HIS A 1 84 ? -9.093 8.289 2.023 1.00 83.25 84 HIS A O 1
ATOM 683 N N . MET A 1 85 ? -8.006 10.227 1.694 1.00 86.44 85 MET A N 1
ATOM 684 C CA . MET A 1 85 ? -7.660 10.494 3.098 1.00 86.44 85 MET A CA 1
ATOM 685 C C . MET A 1 85 ? -8.815 10.230 4.070 1.00 86.44 85 MET A C 1
ATOM 687 O O . MET A 1 85 ? -8.630 9.597 5.112 1.00 86.44 85 MET A O 1
ATOM 691 N N . LYS A 1 86 ? -10.030 10.674 3.722 1.00 87.00 86 LYS A N 1
ATOM 692 C CA . LYS A 1 86 ? -11.218 10.477 4.564 1.00 87.00 86 LYS A CA 1
ATOM 693 C C . LYS A 1 86 ? -11.517 8.992 4.776 1.00 87.00 86 LYS A C 1
ATOM 695 O O . LYS A 1 86 ? -11.689 8.567 5.911 1.00 87.00 86 LYS A O 1
ATOM 700 N N . ALA A 1 87 ? -11.536 8.214 3.695 1.00 89.00 87 ALA A N 1
ATOM 701 C CA . ALA A 1 87 ? -11.822 6.784 3.742 1.00 89.00 87 ALA A CA 1
ATOM 702 C C . ALA A 1 87 ? -10.706 6.002 4.452 1.00 89.00 87 ALA A C 1
ATOM 704 O O . ALA A 1 87 ? -10.997 5.131 5.266 1.00 89.00 87 ALA A O 1
ATOM 705 N N . LEU A 1 88 ? -9.444 6.361 4.199 1.00 90.44 88 LEU A N 1
ATOM 706 C CA . LEU A 1 88 ? -8.278 5.764 4.854 1.00 90.44 88 LEU A CA 1
ATOM 707 C C . LEU A 1 88 ? -8.265 6.010 6.363 1.00 90.44 88 LEU A C 1
ATOM 709 O O . LEU A 1 88 ? -7.815 5.160 7.120 1.00 90.44 88 LEU A O 1
ATOM 713 N N . THR A 1 89 ? -8.780 7.154 6.809 1.00 89.88 89 THR A N 1
ATOM 714 C CA . THR A 1 89 ? -8.801 7.506 8.233 1.00 89.88 89 THR A CA 1
ATOM 715 C C . THR A 1 89 ? -9.994 6.894 8.971 1.00 89.88 89 THR A C 1
ATOM 717 O O . THR A 1 89 ? -9.878 6.618 10.161 1.00 89.88 89 THR A O 1
ATOM 720 N N . SER A 1 90 ? -11.129 6.669 8.293 1.00 86.06 90 SER A N 1
ATOM 721 C CA . SER A 1 90 ? -12.386 6.264 8.943 1.00 86.06 90 SER A CA 1
ATOM 722 C C . SER A 1 90 ? -12.826 4.818 8.696 1.00 86.06 90 SER A C 1
ATOM 724 O O . SER A 1 90 ? -13.741 4.358 9.373 1.00 86.06 90 SER A O 1
ATOM 726 N N . VAL A 1 91 ? -12.269 4.117 7.700 1.00 90.62 91 VAL A N 1
ATOM 727 C CA . VAL A 1 91 ? -12.695 2.756 7.330 1.00 90.62 91 VAL A CA 1
ATOM 728 C C . VAL A 1 91 ? -11.547 1.758 7.548 1.00 90.62 91 VAL A C 1
ATOM 730 O O . VAL A 1 91 ? -10.600 1.745 6.755 1.00 90.62 91 VAL A O 1
ATOM 733 N N . PRO A 1 92 ? -11.652 0.850 8.541 1.00 90.00 92 PRO A N 1
ATOM 734 C CA . PRO A 1 92 ? -10.561 -0.056 8.915 1.00 90.00 92 PRO A CA 1
ATOM 735 C C . PRO A 1 92 ? -10.075 -0.945 7.774 1.00 90.00 92 PRO A C 1
ATOM 737 O O . PRO A 1 92 ? -8.873 -1.161 7.623 1.00 90.00 92 PRO A O 1
ATOM 740 N N . GLN A 1 93 ? -11.006 -1.434 6.949 1.00 90.75 93 GLN A N 1
ATOM 741 C CA . GLN A 1 93 ? -10.692 -2.293 5.810 1.00 90.75 93 GLN A CA 1
ATOM 742 C C . GLN A 1 93 ? -9.866 -1.556 4.756 1.00 90.75 93 GLN A C 1
ATOM 744 O O . GLN A 1 93 ? -8.918 -2.116 4.216 1.00 90.75 93 GLN A O 1
ATOM 749 N N . ILE A 1 94 ? -10.212 -0.298 4.471 1.00 91.50 94 ILE A N 1
ATOM 750 C CA . ILE A 1 94 ? -9.545 0.496 3.436 1.00 91.50 94 ILE A CA 1
ATOM 751 C C . ILE A 1 94 ? -8.126 0.850 3.892 1.00 91.50 94 ILE A C 1
ATOM 753 O O . ILE A 1 94 ? -7.197 0.727 3.099 1.00 91.50 94 ILE A O 1
ATOM 757 N N . ALA A 1 95 ? -7.938 1.200 5.170 1.00 93.06 95 ALA A N 1
ATOM 758 C CA . ALA A 1 95 ? -6.615 1.447 5.745 1.00 93.06 95 ALA A CA 1
ATOM 759 C C . ALA A 1 95 ? -5.695 0.215 5.651 1.00 93.06 95 ALA A C 1
ATOM 761 O O . ALA A 1 95 ? -4.552 0.329 5.207 1.00 93.06 95 ALA A O 1
ATOM 762 N N . ALA A 1 96 ? -6.206 -0.967 6.013 1.00 92.50 96 ALA A N 1
ATOM 763 C CA . ALA A 1 96 ? -5.451 -2.219 5.951 1.00 92.50 96 ALA A CA 1
ATOM 764 C C . ALA A 1 96 ? -5.129 -2.641 4.506 1.00 92.50 96 ALA A C 1
ATOM 766 O O . ALA A 1 96 ? -3.986 -2.968 4.200 1.00 92.50 96 ALA A O 1
ATOM 767 N N . VAL A 1 97 ? -6.097 -2.555 3.582 1.00 93.31 97 VAL A N 1
ATOM 768 C CA . VAL A 1 97 ? -5.850 -2.8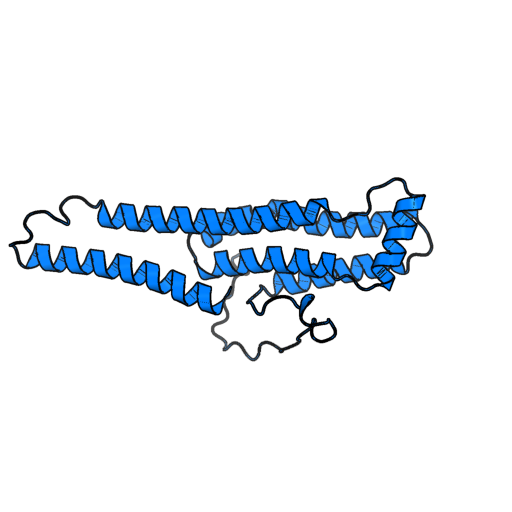38 2.156 1.00 93.31 97 VAL A CA 1
ATOM 769 C C . VAL A 1 97 ? -4.831 -1.860 1.568 1.00 93.31 97 VAL A C 1
ATOM 771 O O . VAL A 1 97 ? -3.984 -2.267 0.781 1.00 93.31 97 VAL A O 1
ATOM 774 N N . PHE A 1 98 ? -4.867 -0.579 1.942 1.00 94.88 98 PHE A N 1
ATOM 775 C CA . PHE A 1 98 ? -3.887 0.397 1.465 1.00 94.88 98 PHE A CA 1
ATOM 776 C C . PHE A 1 98 ? -2.471 0.098 1.974 1.00 94.88 98 PHE A C 1
ATOM 778 O O . PHE A 1 98 ? -1.526 0.135 1.187 1.00 94.88 98 PHE A O 1
ATOM 785 N N . PHE A 1 99 ? -2.329 -0.274 3.250 1.00 95.19 99 PHE A N 1
ATOM 786 C CA . PHE A 1 99 ? -1.065 -0.772 3.797 1.00 95.19 99 PHE A CA 1
ATOM 787 C C . PHE A 1 99 ? -0.536 -1.957 2.970 1.00 95.19 99 PHE A C 1
ATOM 789 O O . PHE A 1 99 ? 0.598 -1.922 2.487 1.00 95.19 99 PHE A O 1
ATOM 796 N N . ASN A 1 100 ? -1.388 -2.950 2.705 1.00 94.88 100 ASN A N 1
ATOM 797 C CA . ASN A 1 100 ? -1.032 -4.101 1.878 1.00 94.88 100 ASN A CA 1
ATOM 798 C C . ASN A 1 100 ? -0.646 -3.705 0.452 1.00 94.88 100 ASN A C 1
ATOM 800 O O . ASN A 1 100 ? 0.316 -4.246 -0.082 1.00 94.88 100 ASN A O 1
ATOM 804 N N . ASN A 1 101 ? -1.355 -2.754 -0.162 1.00 95.19 101 ASN A N 1
ATOM 805 C CA . ASN A 1 101 ? -1.052 -2.265 -1.505 1.00 95.19 101 ASN A CA 1
ATOM 806 C C . ASN A 1 101 ? 0.374 -1.701 -1.580 1.00 95.19 101 ASN A C 1
ATOM 808 O O . ASN A 1 101 ? 1.123 -2.057 -2.488 1.00 95.19 101 ASN A O 1
ATOM 812 N N . CYS A 1 102 ? 0.771 -0.866 -0.615 1.00 96.38 102 CYS A N 1
ATOM 813 C CA . CYS A 1 102 ? 2.125 -0.314 -0.541 1.00 96.38 102 CYS A CA 1
ATOM 814 C C . CYS A 1 102 ? 3.189 -1.416 -0.423 1.00 96.38 102 CYS A C 1
ATOM 816 O O . CYS A 1 102 ? 4.191 -1.402 -1.142 1.00 96.38 102 CYS A O 1
ATOM 818 N N . HIS A 1 103 ? 2.955 -2.396 0.454 1.00 94.31 103 HIS A N 1
ATOM 819 C CA . HIS A 1 103 ? 3.863 -3.526 0.646 1.00 94.31 103 HIS A CA 1
ATOM 820 C C . HIS A 1 103 ? 3.917 -4.455 -0.572 1.00 94.31 103 HIS A C 1
ATOM 822 O O . HIS A 1 103 ? 4.993 -4.932 -0.925 1.00 94.31 103 HIS A O 1
ATOM 828 N N . TYR A 1 104 ? 2.790 -4.659 -1.250 1.00 94.75 104 TYR A N 1
ATOM 829 C CA . TYR A 1 104 ? 2.694 -5.459 -2.465 1.00 94.75 104 TYR A CA 1
ATOM 830 C C . TYR A 1 104 ? 3.476 -4.826 -3.618 1.00 94.75 104 TYR A C 1
ATOM 832 O O . TYR A 1 104 ? 4.266 -5.513 -4.261 1.00 94.75 104 TYR A O 1
ATOM 840 N N . ILE A 1 105 ? 3.324 -3.515 -3.847 1.00 95.44 105 ILE A N 1
ATOM 841 C CA . ILE A 1 105 ? 4.118 -2.794 -4.854 1.00 95.44 105 ILE A CA 1
ATOM 842 C C . ILE A 1 105 ? 5.612 -2.949 -4.542 1.00 95.44 105 ILE A C 1
ATOM 844 O O . ILE A 1 105 ? 6.384 -3.337 -5.416 1.00 95.44 105 ILE A O 1
ATOM 848 N N . CYS A 1 106 ? 6.012 -2.705 -3.288 1.00 94.12 106 CYS A N 1
ATOM 849 C CA . CYS A 1 106 ? 7.404 -2.843 -2.858 1.00 94.12 106 CYS A CA 1
ATOM 850 C C . CYS A 1 106 ? 7.943 -4.253 -3.134 1.00 94.12 106 CYS A C 1
ATOM 852 O O . CYS A 1 106 ? 9.015 -4.398 -3.715 1.00 94.12 106 CYS A O 1
ATOM 854 N N . HIS A 1 107 ? 7.184 -5.288 -2.767 1.00 92.06 107 HIS A N 1
ATOM 855 C CA . HIS A 1 107 ? 7.558 -6.678 -3.011 1.00 92.06 107 HIS A CA 1
ATOM 856 C C . HIS A 1 107 ? 7.757 -6.963 -4.495 1.00 92.06 107 HIS A C 1
ATOM 858 O O . HIS A 1 107 ? 8.797 -7.480 -4.879 1.00 92.06 107 HIS A O 1
ATOM 864 N N . ARG A 1 108 ? 6.799 -6.569 -5.339 1.00 91.25 108 ARG A N 1
ATOM 865 C CA . ARG A 1 108 ? 6.838 -6.826 -6.786 1.00 91.25 108 ARG A CA 1
ATOM 866 C C . ARG A 1 108 ? 8.003 -6.132 -7.487 1.00 91.25 108 ARG A C 1
ATOM 868 O O . ARG A 1 108 ? 8.512 -6.667 -8.466 1.00 91.25 108 ARG A O 1
ATOM 875 N N . LEU A 1 109 ? 8.440 -4.979 -6.983 1.00 91.06 109 LEU A N 1
ATOM 876 C CA . LEU A 1 109 ? 9.647 -4.309 -7.468 1.00 91.06 109 LEU A CA 1
ATOM 877 C C . LEU A 1 109 ? 10.936 -4.988 -6.974 1.00 91.06 109 LEU A C 1
ATOM 879 O O . LEU A 1 109 ? 11.940 -4.981 -7.680 1.00 91.06 109 LEU A O 1
ATOM 883 N N . MET A 1 110 ? 10.925 -5.586 -5.780 1.00 88.00 110 MET A N 1
ATOM 884 C CA . MET A 1 110 ? 12.065 -6.350 -5.254 1.00 88.00 110 MET A CA 1
ATOM 885 C C . MET A 1 110 ? 12.214 -7.724 -5.920 1.00 88.00 110 MET A C 1
ATOM 887 O O . MET A 1 110 ? 13.330 -8.222 -6.039 1.00 88.00 110 MET A O 1
ATOM 891 N N . THR A 1 111 ? 11.109 -8.330 -6.358 1.00 87.25 111 THR A N 1
ATOM 892 C CA . THR A 1 111 ? 11.065 -9.654 -6.998 1.00 87.25 111 THR A CA 1
ATOM 893 C C . THR A 1 111 ? 10.909 -9.576 -8.516 1.00 87.25 111 THR A C 1
ATOM 895 O O . THR A 1 111 ? 10.350 -10.481 -9.138 1.00 87.25 111 THR A O 1
ATOM 898 N N . LEU A 1 112 ? 11.410 -8.500 -9.136 1.00 86.25 112 LEU A N 1
ATOM 899 C CA . LEU A 1 112 ? 11.391 -8.368 -10.590 1.00 86.25 112 LEU A CA 1
ATOM 900 C C . LEU A 1 112 ? 12.082 -9.569 -11.270 1.00 86.25 112 LEU A C 1
ATOM 902 O O . LEU A 1 112 ? 13.106 -10.053 -10.778 1.00 86.25 112 LEU A O 1
ATOM 906 N N . PRO A 1 113 ? 11.557 -10.026 -12.421 1.00 82.50 113 PRO A N 1
ATOM 907 C CA . PRO A 1 113 ? 12.202 -11.035 -13.252 1.00 82.50 113 PRO A CA 1
ATOM 908 C C . PRO A 1 113 ? 13.680 -10.729 -13.549 1.00 82.50 113 PRO A C 1
ATOM 910 O O . PRO A 1 113 ? 14.080 -9.573 -13.721 1.00 82.50 113 PRO A O 1
ATOM 913 N N . VAL A 1 114 ? 14.500 -11.785 -13.603 1.00 79.56 114 VAL A N 1
ATOM 914 C CA . VAL A 1 114 ? 15.968 -11.692 -13.722 1.00 79.56 114 VAL A CA 1
ATOM 915 C C . VAL A 1 114 ? 16.400 -10.982 -15.006 1.00 79.56 114 VAL A C 1
ATOM 917 O O . VAL A 1 114 ? 17.350 -10.205 -14.985 1.00 79.56 114 VAL A O 1
ATOM 920 N N . ASP A 1 115 ? 15.706 -11.224 -16.111 1.00 77.25 115 ASP A N 1
ATOM 921 C CA . ASP A 1 115 ? 15.899 -10.580 -17.412 1.00 77.25 115 ASP A CA 1
ATOM 922 C C . ASP A 1 115 ? 15.702 -9.058 -17.337 1.00 77.25 115 ASP A C 1
ATOM 924 O O . ASP A 1 115 ? 16.579 -8.298 -17.760 1.00 77.25 115 ASP A O 1
ATOM 928 N N . ILE A 1 116 ? 14.617 -8.610 -16.698 1.00 84.25 116 ILE A N 1
ATOM 929 C CA . ILE A 1 116 ? 14.348 -7.185 -16.470 1.00 84.25 116 ILE A CA 1
ATOM 930 C C . ILE A 1 116 ? 15.448 -6.589 -15.590 1.00 84.25 116 ILE A C 1
ATOM 932 O O . ILE A 1 116 ? 16.050 -5.575 -15.944 1.00 84.25 116 ILE A O 1
ATOM 936 N N . MET A 1 117 ? 15.767 -7.240 -14.469 1.00 82.56 117 MET A N 1
ATOM 937 C CA . MET A 1 117 ? 16.793 -6.772 -13.534 1.00 82.56 117 MET A CA 1
ATOM 938 C C . MET A 1 117 ? 18.170 -6.644 -14.204 1.00 82.56 117 MET A C 1
ATOM 940 O O . MET A 1 117 ? 18.870 -5.650 -14.009 1.00 82.56 117 MET A O 1
ATOM 944 N N . GLN A 1 118 ? 18.563 -7.620 -15.024 1.00 81.88 118 GLN A N 1
ATOM 945 C CA . GLN A 1 118 ? 19.820 -7.576 -15.771 1.00 81.88 118 GLN A CA 1
ATOM 946 C C . GLN A 1 118 ? 19.845 -6.436 -16.787 1.00 81.88 118 GLN A C 1
ATOM 948 O O . GLN A 1 118 ? 20.888 -5.797 -16.940 1.00 81.88 118 GLN A O 1
ATOM 953 N N . SER A 1 119 ? 18.728 -6.164 -17.466 1.00 81.81 119 SER A N 1
ATOM 954 C CA . SER A 1 119 ? 18.642 -5.026 -18.382 1.00 81.81 119 SER A CA 1
ATOM 955 C C . SER A 1 119 ? 18.788 -3.693 -17.639 1.00 81.81 119 SER A C 1
ATOM 957 O O . SER A 1 119 ? 19.632 -2.874 -18.004 1.00 81.81 119 SER A O 1
ATOM 959 N N . MET A 1 120 ? 18.102 -3.527 -16.502 1.00 81.31 120 MET A N 1
ATOM 960 C CA . MET A 1 120 ? 18.229 -2.335 -15.648 1.00 81.31 120 MET A CA 1
ATOM 961 C C . MET A 1 120 ? 19.676 -2.073 -15.200 1.00 81.31 120 MET A C 1
ATOM 963 O O . MET A 1 120 ? 20.136 -0.930 -15.186 1.00 81.31 120 MET A O 1
ATOM 967 N N . LEU A 1 121 ? 20.425 -3.129 -14.862 1.00 81.00 121 LEU A N 1
ATOM 968 C CA . LEU A 1 121 ? 21.837 -3.029 -14.470 1.00 81.00 121 LEU A CA 1
ATOM 969 C C . LEU A 1 121 ? 22.771 -2.630 -15.621 1.00 81.00 121 LEU A C 1
ATOM 971 O O . LEU A 1 121 ? 23.853 -2.100 -15.364 1.00 81.00 121 LEU A O 1
ATOM 975 N N . LYS A 1 122 ? 22.408 -2.919 -16.874 1.00 80.12 122 LYS A N 1
ATOM 976 C CA . LYS A 1 122 ? 23.171 -2.469 -18.048 1.00 80.12 122 LYS A CA 1
ATOM 977 C C . LYS A 1 122 ? 22.923 -0.988 -18.299 1.00 80.12 122 LYS A C 1
ATOM 979 O O . LYS A 1 122 ? 23.883 -0.234 -18.413 1.00 80.12 122 LYS A O 1
ATOM 984 N N . ILE A 1 123 ? 21.652 -0.588 -18.289 1.00 79.38 123 ILE A N 1
ATOM 985 C CA . ILE A 1 123 ? 21.217 0.792 -18.519 1.00 79.38 123 ILE A CA 1
ATOM 986 C C . ILE A 1 123 ? 21.871 1.737 -17.503 1.00 79.38 123 ILE A C 1
ATOM 988 O O . ILE A 1 123 ? 22.504 2.714 -17.896 1.00 79.38 123 ILE A O 1
ATOM 992 N N . SER A 1 124 ? 21.820 1.402 -16.208 1.00 71.38 124 SER A N 1
ATOM 993 C CA . SER A 1 124 ? 22.364 2.253 -15.134 1.00 71.38 124 SER A CA 1
ATOM 994 C C . SER A 1 124 ? 23.875 2.492 -15.220 1.00 71.38 124 SER A C 1
ATOM 996 O O . SER A 1 124 ? 24.364 3.538 -14.800 1.00 71.38 124 SER A O 1
ATOM 998 N N . LYS A 1 125 ? 24.636 1.549 -15.788 1.00 73.56 125 LYS A N 1
ATOM 999 C CA . LYS A 1 125 ? 26.081 1.719 -16.009 1.00 73.56 125 LYS A CA 1
ATOM 1000 C C . LYS A 1 125 ? 26.395 2.690 -17.144 1.00 73.56 125 LYS A C 1
ATOM 1002 O O . LYS A 1 125 ? 27.479 3.266 -17.147 1.00 73.56 125 LYS A O 1
ATOM 1007 N N . ILE A 1 126 ? 25.485 2.828 -18.106 1.00 71.44 126 ILE A N 1
ATOM 1008 C CA . ILE A 1 126 ? 25.702 3.589 -19.340 1.00 71.44 126 ILE A CA 1
ATOM 1009 C C . ILE A 1 126 ? 25.149 5.010 -19.208 1.00 71.44 126 ILE A C 1
ATOM 1011 O O . ILE A 1 126 ? 25.822 5.961 -19.598 1.00 71.44 126 ILE A O 1
ATOM 1015 N N . SER A 1 127 ? 23.954 5.174 -18.637 1.00 67.88 127 SER A N 1
ATOM 1016 C CA . SER A 1 127 ? 23.250 6.461 -18.618 1.00 67.88 127 SER A CA 1
ATOM 1017 C C . SER A 1 127 ? 23.710 7.433 -17.530 1.00 67.88 127 SER A C 1
ATOM 1019 O O . SER A 1 127 ? 23.325 8.595 -17.573 1.00 67.88 127 SER A O 1
ATOM 1021 N N . GLN A 1 128 ? 24.502 6.981 -16.547 1.00 62.09 128 GLN A N 1
ATOM 1022 C CA . GLN A 1 128 ? 24.804 7.716 -15.302 1.00 62.09 128 GLN A CA 1
ATOM 1023 C C . GLN A 1 128 ? 23.557 8.177 -14.507 1.00 62.09 128 GLN A C 1
ATOM 1025 O O . GLN A 1 128 ? 23.699 8.837 -13.478 1.00 62.09 128 GLN A O 1
ATOM 1030 N N . GLU A 1 129 ? 22.344 7.804 -14.930 1.00 61.12 129 GLU A N 1
ATOM 1031 C CA . GLU A 1 129 ? 21.090 8.050 -14.221 1.00 61.12 129 GLU A CA 1
ATOM 1032 C C . GLU A 1 129 ? 20.801 6.898 -13.245 1.00 61.12 129 GLU A C 1
ATOM 1034 O O . GLU A 1 129 ? 21.004 5.718 -13.547 1.00 61.12 129 GLU A O 1
ATOM 1039 N N . ASN A 1 130 ? 20.283 7.225 -12.058 1.00 62.44 130 ASN A N 1
ATOM 1040 C CA . ASN A 1 130 ? 19.877 6.223 -11.073 1.00 62.44 130 ASN A CA 1
ATOM 1041 C C . ASN A 1 130 ? 18.570 5.529 -11.507 1.00 62.44 130 ASN A C 1
ATOM 1043 O O . ASN A 1 130 ? 17.491 5.857 -11.023 1.00 62.44 130 ASN A O 1
ATOM 1047 N N . CYS A 1 131 ? 18.664 4.498 -12.351 1.00 69.38 131 CYS A N 1
ATOM 1048 C CA . CYS A 1 131 ? 17.552 3.604 -12.728 1.00 69.38 131 CYS A CA 1
ATOM 1049 C C . CYS A 1 131 ? 17.140 2.612 -11.611 1.00 69.38 131 CYS A C 1
ATOM 1051 O O . CYS A 1 131 ? 16.585 1.549 -11.880 1.00 69.38 131 CYS A O 1
ATOM 1053 N N . SER A 1 132 ? 17.464 2.919 -10.353 1.00 77.94 132 SER A N 1
ATOM 1054 C CA . SER A 1 132 ? 17.134 2.100 -9.180 1.00 77.94 132 SER A CA 1
ATOM 1055 C C . SER A 1 132 ? 15.745 2.456 -8.648 1.00 77.94 132 SER A C 1
ATOM 1057 O O . SER A 1 132 ? 15.315 3.583 -8.836 1.00 77.94 132 SER A O 1
ATOM 1059 N N . PHE A 1 133 ? 15.075 1.546 -7.932 1.00 86.31 133 PHE A N 1
ATOM 1060 C CA . PHE A 1 133 ? 13.823 1.803 -7.188 1.00 86.31 133 PHE A CA 1
ATOM 1061 C C . PHE A 1 133 ? 14.017 1.765 -5.658 1.00 86.31 133 PHE A C 1
ATOM 1063 O O . PHE A 1 133 ? 13.061 1.665 -4.893 1.00 86.31 133 PHE A O 1
ATOM 1070 N N . THR A 1 134 ? 15.263 1.787 -5.181 1.00 85.69 134 THR A N 1
ATOM 1071 C CA . THR A 1 134 ? 15.595 1.581 -3.759 1.00 85.69 134 THR A CA 1
ATOM 1072 C C . THR A 1 134 ? 15.007 2.628 -2.812 1.00 85.69 134 THR A C 1
ATOM 1074 O O . THR A 1 134 ? 14.628 2.311 -1.685 1.00 85.69 134 THR A O 1
ATOM 1077 N N . ASP A 1 135 ? 14.933 3.873 -3.264 1.00 87.81 135 ASP A N 1
ATOM 1078 C CA . ASP A 1 135 ? 14.254 4.987 -2.599 1.00 87.81 135 ASP A CA 1
ATOM 1079 C C . ASP A 1 135 ? 12.745 4.730 -2.468 1.00 87.81 135 ASP A C 1
ATOM 1081 O O . ASP A 1 135 ? 12.206 4.811 -1.359 1.00 87.81 135 ASP A O 1
ATOM 1085 N N . MET A 1 136 ? 12.103 4.265 -3.545 1.00 91.12 136 MET A N 1
ATOM 1086 C CA . MET A 1 136 ? 10.670 3.942 -3.568 1.00 91.12 136 MET A CA 1
ATOM 1087 C C . MET A 1 136 ? 10.284 2.903 -2.518 1.00 91.12 136 MET A C 1
ATOM 1089 O O . MET A 1 136 ? 9.198 2.962 -1.944 1.00 91.12 136 MET A O 1
ATOM 1093 N N . PHE A 1 137 ? 11.174 1.954 -2.214 1.00 91.56 137 PHE A N 1
ATOM 1094 C CA . PHE A 1 137 ? 10.905 0.941 -1.191 1.00 91.56 137 PHE A CA 1
ATOM 1095 C C . PHE A 1 137 ? 10.707 1.562 0.186 1.00 91.56 137 PHE A C 1
ATOM 1097 O O . PHE A 1 137 ? 9.897 1.079 0.978 1.00 91.56 137 PHE A O 1
ATOM 1104 N N . THR A 1 138 ? 11.483 2.594 0.511 1.00 92.00 138 THR A N 1
ATOM 1105 C CA . THR A 1 138 ? 11.372 3.284 1.798 1.00 92.00 138 THR A CA 1
ATOM 1106 C C . THR A 1 138 ? 10.135 4.168 1.819 1.00 92.00 138 THR A C 1
ATOM 1108 O O . THR A 1 138 ? 9.404 4.149 2.810 1.00 92.00 138 THR A O 1
ATOM 1111 N N . GLU A 1 139 ? 9.848 4.866 0.722 1.00 94.00 139 GLU A N 1
ATOM 1112 C CA . GLU A 1 139 ? 8.664 5.718 0.605 1.00 94.00 139 GLU A CA 1
ATOM 1113 C C . GLU A 1 139 ? 7.364 4.922 0.717 1.00 94.00 139 GLU A C 1
ATOM 1115 O O . GLU A 1 139 ? 6.533 5.241 1.564 1.00 94.00 139 GLU A O 1
ATOM 1120 N N . LEU A 1 140 ? 7.216 3.826 -0.035 1.00 95.56 140 LEU A N 1
ATOM 1121 C CA . LEU A 1 140 ? 6.022 2.976 0.006 1.00 95.56 140 LEU A CA 1
ATOM 1122 C C . LEU A 1 140 ? 5.786 2.384 1.398 1.00 95.56 140 LEU A C 1
ATOM 1124 O O . LEU A 1 140 ? 4.672 2.451 1.918 1.00 95.56 140 LEU A O 1
ATOM 1128 N N . ARG A 1 141 ? 6.831 1.834 2.032 1.00 94.38 141 ARG A N 1
ATOM 1129 C CA . ARG A 1 141 ? 6.719 1.271 3.390 1.00 94.38 141 ARG A CA 1
ATOM 1130 C C . ARG A 1 141 ? 6.335 2.340 4.409 1.00 94.38 141 ARG A C 1
ATOM 1132 O O . ARG A 1 141 ? 5.467 2.103 5.245 1.00 94.38 141 ARG A O 1
ATOM 1139 N N . THR A 1 142 ? 6.943 3.522 4.316 1.00 95.31 142 THR A N 1
ATOM 1140 C CA . THR A 1 142 ? 6.637 4.646 5.212 1.00 95.31 142 THR A CA 1
ATOM 1141 C C . THR A 1 142 ? 5.213 5.150 4.996 1.00 95.31 142 THR A C 1
ATOM 1143 O O . THR A 1 142 ? 4.497 5.388 5.965 1.00 95.31 142 THR A O 1
ATOM 1146 N N . LEU A 1 143 ? 4.772 5.260 3.742 1.00 95.31 143 LEU A N 1
ATOM 1147 C CA . LEU A 1 143 ? 3.428 5.692 3.373 1.00 95.31 143 LEU A CA 1
ATOM 1148 C C . LEU A 1 143 ? 2.358 4.737 3.915 1.00 95.31 143 LEU A C 1
ATOM 1150 O O . LEU A 1 143 ? 1.401 5.181 4.557 1.00 95.31 143 LEU A O 1
ATOM 1154 N N . GLY A 1 144 ? 2.541 3.430 3.707 1.00 94.81 144 GLY A N 1
ATOM 1155 C CA . GLY A 1 144 ? 1.649 2.401 4.238 1.00 94.81 144 GLY A CA 1
ATOM 1156 C C . GLY A 1 144 ? 1.576 2.455 5.764 1.00 94.81 144 GLY A C 1
ATOM 1157 O O . GLY A 1 144 ? 0.483 2.561 6.326 1.00 94.81 144 GLY A O 1
ATOM 1158 N N . ALA A 1 145 ? 2.734 2.455 6.435 1.00 94.75 145 ALA A N 1
ATOM 1159 C CA . ALA A 1 145 ? 2.818 2.501 7.894 1.00 94.75 145 ALA A CA 1
ATOM 1160 C C . ALA A 1 145 ? 2.161 3.763 8.476 1.00 94.75 145 ALA A C 1
ATOM 1162 O O . ALA A 1 145 ? 1.306 3.655 9.353 1.00 94.75 145 ALA A O 1
ATOM 1163 N N . LYS A 1 146 ? 2.483 4.947 7.939 1.00 94.50 146 LYS A N 1
ATOM 1164 C CA . LYS A 1 146 ? 1.920 6.233 8.380 1.00 94.50 146 LYS A CA 1
ATOM 1165 C C . LYS A 1 146 ? 0.403 6.285 8.204 1.00 94.50 146 LYS A C 1
ATOM 1167 O O . LYS A 1 146 ? -0.303 6.839 9.048 1.00 94.50 146 LYS A O 1
ATOM 1172 N N . THR A 1 147 ? -0.109 5.714 7.117 1.00 92.88 147 THR A N 1
ATOM 1173 C CA . THR A 1 147 ? -1.551 5.675 6.848 1.00 92.88 147 THR A CA 1
ATOM 1174 C C . THR A 1 147 ? -2.272 4.795 7.864 1.00 92.88 147 THR A C 1
ATOM 1176 O O . THR A 1 147 ? -3.255 5.229 8.469 1.00 92.88 147 THR A O 1
ATOM 1179 N N . LEU A 1 148 ? -1.751 3.590 8.117 1.00 92.62 148 LEU A N 1
ATOM 1180 C CA . LEU A 1 148 ? -2.323 2.683 9.110 1.00 92.62 148 LEU A CA 1
ATOM 1181 C C . LEU A 1 148 ? -2.216 3.262 10.530 1.00 92.62 148 LEU A C 1
ATOM 1183 O O . LEU A 1 148 ? -3.185 3.229 11.285 1.00 92.62 148 LEU A O 1
ATOM 1187 N N . GLU A 1 149 ? -1.081 3.874 10.873 1.00 94.56 149 GLU A N 1
ATOM 1188 C CA . GLU A 1 149 ? -0.880 4.579 12.143 1.00 94.56 149 GLU A CA 1
ATOM 1189 C C . GLU A 1 149 ? -1.894 5.717 12.326 1.00 94.56 149 GLU A C 1
ATOM 1191 O O . GLU A 1 149 ? -2.519 5.834 13.382 1.00 94.56 149 GLU A O 1
ATOM 1196 N N . THR A 1 150 ? -2.121 6.522 11.286 1.00 93.44 150 THR A N 1
ATOM 1197 C CA . THR A 1 150 ? -3.111 7.608 11.310 1.00 93.44 150 THR A CA 1
ATOM 1198 C C . THR A 1 150 ? -4.513 7.069 11.593 1.00 93.44 150 THR A C 1
ATOM 1200 O O . THR A 1 150 ? -5.229 7.632 12.427 1.00 93.44 150 THR A O 1
ATOM 1203 N N . HIS A 1 151 ? -4.887 5.941 10.980 1.00 93.62 151 HIS A N 1
ATOM 1204 C CA . HIS A 1 151 ? -6.151 5.263 11.264 1.00 93.62 151 HIS A CA 1
ATOM 1205 C C . HIS A 1 151 ? -6.237 4.778 12.726 1.00 93.62 151 HIS A C 1
ATOM 1207 O O . HIS A 1 151 ? -7.268 4.972 13.377 1.00 93.62 151 HIS A O 1
ATOM 1213 N N . ILE A 1 152 ? -5.167 4.194 13.285 1.00 92.62 152 ILE A N 1
ATOM 1214 C CA . ILE A 1 152 ? -5.117 3.768 14.702 1.00 92.62 152 ILE A CA 1
ATOM 1215 C C . ILE A 1 152 ? -5.309 4.967 15.627 1.00 92.62 152 ILE A C 1
ATOM 1217 O O . ILE A 1 152 ? -6.119 4.918 16.556 1.00 92.62 152 ILE A O 1
ATOM 1221 N N . ILE A 1 153 ? -4.587 6.059 15.372 1.00 94.06 153 ILE A N 1
ATOM 1222 C CA . ILE A 1 153 ? -4.675 7.285 16.167 1.00 94.06 153 ILE A CA 1
ATOM 1223 C C . ILE A 1 153 ? -6.094 7.853 16.110 1.00 94.06 153 ILE A C 1
ATOM 1225 O O . ILE A 1 153 ? -6.631 8.242 17.150 1.00 94.06 153 ILE A O 1
ATOM 1229 N N . HIS A 1 154 ? -6.708 7.891 14.926 1.00 92.88 154 HIS A N 1
ATOM 1230 C CA . HIS A 1 154 ? -8.084 8.345 14.752 1.00 92.88 154 HIS A CA 1
ATOM 1231 C C . HIS A 1 154 ? -9.076 7.461 15.515 1.00 92.88 154 HIS A C 1
ATOM 1233 O O . HIS A 1 154 ? -9.866 7.976 16.306 1.00 92.88 154 HIS A O 1
ATOM 1239 N N . SER A 1 155 ? -8.973 6.140 15.361 1.00 90.94 155 SER A N 1
ATOM 1240 C CA . SER A 1 155 ? -9.825 5.164 16.053 1.00 90.94 155 SER A CA 1
ATOM 1241 C C . SER A 1 155 ? -9.717 5.304 17.573 1.00 90.94 155 SER A C 1
ATOM 1243 O O . SER A 1 155 ? -10.726 5.391 18.272 1.00 90.94 155 SER A O 1
ATOM 1245 N N . ARG A 1 156 ? -8.490 5.429 18.095 1.00 93.19 156 ARG A N 1
ATOM 1246 C CA . ARG A 1 156 ? -8.237 5.659 19.523 1.00 93.19 156 ARG A CA 1
ATOM 1247 C C . ARG A 1 156 ? -8.884 6.955 20.007 1.00 93.19 156 ARG A C 1
ATOM 1249 O O . ARG A 1 156 ? -9.539 6.944 21.042 1.00 93.19 156 ARG A O 1
ATOM 1256 N N . ARG A 1 157 ? -8.720 8.062 19.271 1.00 92.75 157 ARG A N 1
ATOM 1257 C CA . ARG A 1 157 ? -9.341 9.354 19.619 1.00 92.75 157 ARG A CA 1
ATOM 1258 C C . ARG A 1 157 ? -10.863 9.270 19.620 1.00 92.75 157 ARG A C 1
ATOM 1260 O O . ARG A 1 157 ? -11.474 9.824 20.525 1.00 92.75 157 ARG A O 1
ATOM 1267 N N . SER A 1 158 ? -11.456 8.568 18.654 1.00 90.56 158 SER A N 1
ATOM 1268 C CA . SER A 1 158 ? -12.904 8.353 18.604 1.00 90.56 158 SER A CA 1
ATOM 1269 C C . SER A 1 158 ? -13.395 7.629 19.857 1.00 90.56 158 SER A C 1
ATOM 1271 O O . SER A 1 158 ? -14.298 8.119 20.525 1.00 90.56 158 SER A O 1
ATOM 1273 N N . ILE A 1 159 ? -12.743 6.526 20.241 1.00 91.50 159 ILE A N 1
ATOM 1274 C CA . ILE A 1 159 ? -13.077 5.775 21.462 1.00 91.50 159 ILE A CA 1
ATOM 1275 C C . ILE A 1 159 ? -12.905 6.647 22.711 1.00 91.50 159 ILE A C 1
ATOM 1277 O O . ILE A 1 159 ? -13.792 6.688 23.562 1.00 91.50 159 ILE A O 1
ATOM 1281 N N . SER A 1 160 ? -11.790 7.377 22.822 1.00 91.56 160 SER A N 1
ATOM 1282 C CA . SER A 1 160 ? -11.558 8.293 23.944 1.00 91.56 160 SER A CA 1
ATOM 1283 C C . SER A 1 160 ? -12.608 9.398 24.018 1.00 91.56 160 SER A C 1
ATOM 1285 O O . SER A 1 160 ? -13.012 9.754 25.116 1.00 91.56 160 SER A O 1
ATOM 1287 N N . SER A 1 161 ? -13.070 9.918 22.879 1.00 90.50 161 SER A N 1
ATOM 1288 C CA . SER A 1 161 ? -14.139 10.917 22.834 1.00 90.50 161 SER A CA 1
ATOM 1289 C C . SER A 1 161 ? -15.470 10.335 23.298 1.00 90.50 161 SER A C 1
ATOM 1291 O O . SER A 1 161 ? -16.157 10.986 24.069 1.00 90.50 161 SER A O 1
ATOM 1293 N N . THR A 1 162 ? -15.808 9.113 22.877 1.00 87.25 162 THR A N 1
ATOM 1294 C CA . THR A 1 162 ? -17.034 8.414 23.296 1.00 87.25 162 THR A CA 1
ATOM 1295 C C . THR A 1 162 ? -17.047 8.122 24.801 1.00 87.25 162 THR A C 1
ATOM 1297 O O . THR A 1 162 ? -18.080 8.252 25.444 1.00 87.25 162 THR A O 1
ATOM 1300 N N . ILE A 1 163 ? -15.899 7.771 25.392 1.00 86.19 163 ILE A N 1
ATOM 1301 C CA . ILE A 1 163 ? -15.766 7.588 26.851 1.00 86.19 163 ILE A CA 1
ATOM 1302 C C . ILE A 1 163 ? -15.700 8.943 27.577 1.00 86.19 163 ILE A C 1
ATOM 1304 O O . ILE A 1 163 ? -16.111 9.062 28.724 1.00 86.19 163 ILE A O 1
ATOM 1308 N N . GLY A 1 164 ? -15.160 9.972 26.930 1.00 82.56 164 GLY A N 1
ATOM 1309 C CA . GLY A 1 164 ? -15.044 11.321 27.481 1.00 82.56 164 GLY A CA 1
ATOM 1310 C C . GLY A 1 164 ? -16.339 12.132 27.446 1.00 82.56 164 GLY A C 1
ATOM 1311 O O . GLY A 1 164 ? -16.322 13.282 27.882 1.00 82.56 164 GLY A O 1
ATOM 1312 N N . GLU A 1 165 ? -17.439 11.574 26.927 1.00 79.31 165 GLU A N 1
ATOM 1313 C CA . GLU A 1 165 ? -18.757 12.201 27.015 1.00 79.31 165 GLU A CA 1
ATOM 1314 C C . GLU A 1 165 ? -19.098 12.461 28.492 1.00 79.31 165 GLU A C 1
ATOM 1316 O O . GLU A 1 165 ? -18.909 11.612 29.368 1.00 79.31 165 GLU A O 1
ATOM 1321 N N . VAL A 1 166 ? -19.520 13.691 28.792 1.00 70.38 166 VAL A N 1
ATOM 1322 C CA . VAL A 1 166 ? -19.766 14.140 30.167 1.00 70.38 166 VAL A CA 1
ATOM 1323 C C . VAL A 1 166 ? -20.860 13.267 30.796 1.00 70.38 166 VAL A C 1
ATOM 1325 O O . VAL A 1 166 ? -21.808 12.858 30.132 1.00 70.38 166 VAL A O 1
ATOM 1328 N N . ASP A 1 167 ? -20.703 12.973 32.086 1.00 75.19 167 ASP A N 1
ATOM 1329 C CA . ASP A 1 167 ? -21.647 12.233 32.932 1.00 75.19 167 ASP A CA 1
ATOM 1330 C C . ASP A 1 167 ? -21.765 10.713 32.732 1.00 75.19 167 ASP A C 1
ATOM 1332 O O . ASP A 1 167 ? -22.512 10.078 33.480 1.00 75.19 167 ASP A O 1
ATOM 1336 N N . ILE A 1 168 ? -20.986 10.060 31.858 1.00 82.94 168 ILE A N 1
ATOM 1337 C CA . ILE A 1 168 ? -21.128 8.599 31.652 1.00 82.94 168 ILE A CA 1
ATOM 1338 C C . ILE A 1 168 ? -20.888 7.746 32.911 1.00 82.94 168 ILE A C 1
ATOM 1340 O O . ILE A 1 168 ? -21.409 6.637 33.016 1.00 82.94 168 ILE A O 1
ATOM 1344 N N . PHE A 1 169 ? -20.116 8.259 33.874 1.00 85.62 169 PHE A N 1
ATOM 1345 C CA . PHE A 1 169 ? -19.812 7.593 35.148 1.00 85.62 169 PHE A CA 1
ATOM 1346 C C . PHE A 1 169 ? -20.498 8.248 36.357 1.00 85.62 169 PHE A C 1
ATOM 1348 O O . PHE A 1 169 ? -20.273 7.838 37.496 1.00 85.62 169 PHE A O 1
ATOM 1355 N N . VAL A 1 170 ? -21.327 9.268 36.137 1.00 86.75 170 VAL A N 1
ATOM 1356 C CA . VAL A 1 170 ? -22.044 9.981 37.202 1.00 86.75 170 VAL A CA 1
ATOM 1357 C C . VAL A 1 170 ? -23.348 9.243 37.512 1.00 86.75 170 VAL A C 1
ATOM 1359 O O . VAL A 1 170 ? -23.924 8.616 36.635 1.00 86.75 170 VAL A O 1
ATOM 1362 N N . ASN A 1 171 ? -23.816 9.280 38.765 1.00 85.94 171 ASN A N 1
ATOM 1363 C CA . ASN A 1 171 ? -25.120 8.740 39.183 1.00 85.94 171 ASN A CA 1
ATOM 1364 C C . ASN A 1 171 ? -25.422 7.290 38.747 1.00 85.94 171 ASN A C 1
ATOM 1366 O O . ASN A 1 171 ? -26.577 6.937 38.539 1.00 85.94 171 ASN A O 1
ATOM 1370 N N . LEU A 1 172 ? -24.418 6.405 38.706 1.00 86.69 172 LEU A N 1
ATOM 1371 C CA . LEU A 1 172 ? -24.564 4.990 38.304 1.00 86.69 172 LEU A CA 1
ATOM 1372 C C . LEU A 1 172 ? -25.522 4.146 39.171 1.00 86.69 172 LEU A C 1
ATOM 1374 O O . LEU A 1 172 ? -25.758 2.983 38.860 1.00 86.69 172 LEU A O 1
ATOM 1378 N N . ARG A 1 173 ? -26.047 4.701 40.269 1.00 87.31 173 ARG A N 1
ATOM 1379 C CA . ARG A 1 173 ? -27.119 4.085 41.069 1.00 87.31 173 ARG A CA 1
ATOM 1380 C C . ARG A 1 173 ? -28.493 4.220 40.411 1.00 87.31 173 ARG A C 1
ATOM 1382 O O . ARG A 1 173 ? -29.402 3.488 40.781 1.00 87.31 173 ARG A O 1
ATOM 1389 N N . ASP A 1 174 ? -28.650 5.165 39.487 1.00 91.38 174 ASP A N 1
ATOM 1390 C CA . ASP A 1 174 ? -29.835 5.271 38.649 1.00 91.38 174 ASP A CA 1
ATOM 1391 C C . ASP A 1 174 ? -29.770 4.235 37.517 1.00 91.38 174 ASP A C 1
ATOM 1393 O O . ASP A 1 174 ? -28.802 4.170 36.755 1.00 91.38 174 ASP A O 1
ATOM 1397 N N . ASP A 1 175 ? -30.831 3.438 37.385 1.00 90.25 175 ASP A N 1
ATOM 1398 C CA . ASP A 1 175 ? -30.925 2.360 36.398 1.00 90.25 175 ASP A CA 1
ATOM 1399 C C . ASP A 1 175 ? -30.771 2.851 34.951 1.00 90.25 175 ASP A C 1
ATOM 1401 O O . ASP A 1 175 ? -30.260 2.117 34.097 1.00 90.25 175 ASP A O 1
ATOM 1405 N N . LYS A 1 176 ? -31.232 4.069 34.632 1.00 88.31 176 LYS A N 1
ATOM 1406 C CA . LYS A 1 176 ? -31.122 4.610 33.269 1.00 88.31 176 LYS A CA 1
ATOM 1407 C C . LYS A 1 176 ? -29.678 4.986 32.977 1.00 88.31 176 LYS A C 1
ATOM 1409 O O . LYS A 1 176 ? -29.165 4.605 31.923 1.00 88.31 176 LYS A O 1
ATOM 1414 N N . GLN A 1 177 ? -29.020 5.656 33.918 1.00 88.25 177 GLN A N 1
ATOM 1415 C CA . GLN A 1 177 ? -27.629 6.067 33.775 1.00 88.25 177 GLN A CA 1
ATOM 1416 C C . GLN A 1 177 ? -26.674 4.868 33.749 1.00 88.25 177 GLN A C 1
ATOM 1418 O O . GLN A 1 177 ? -25.773 4.811 32.913 1.00 88.25 177 GLN A O 1
ATOM 1423 N N . HIS A 1 178 ? -26.935 3.842 3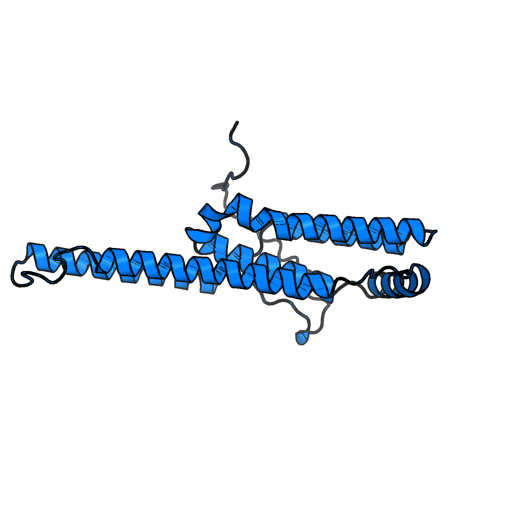4.565 1.00 89.56 178 HIS A N 1
ATOM 1424 C CA . HIS A 1 178 ? -26.203 2.577 34.516 1.00 89.56 178 HIS A CA 1
ATOM 1425 C C . HIS A 1 178 ? -26.321 1.886 33.145 1.00 89.56 178 HIS A C 1
ATOM 1427 O O . HIS A 1 178 ? -25.315 1.510 32.538 1.00 89.56 178 HIS A O 1
ATOM 1433 N N . LYS A 1 179 ? -27.544 1.769 32.604 1.00 90.56 179 LYS A N 1
ATOM 1434 C CA . LYS A 1 179 ? -27.777 1.193 31.266 1.00 90.56 179 LYS A CA 1
ATOM 1435 C C . LYS A 1 179 ? -27.122 2.015 30.158 1.00 90.56 179 LYS A C 1
ATOM 1437 O O . LYS A 1 179 ? -26.653 1.441 29.178 1.00 90.56 179 LYS A O 1
ATOM 1442 N N . HIS A 1 180 ? -27.105 3.338 30.290 1.00 89.00 180 HIS A N 1
ATOM 1443 C CA . HIS A 1 180 ? -26.443 4.226 29.340 1.00 89.00 180 HIS A CA 1
ATOM 1444 C C . HIS A 1 180 ? -24.921 4.017 29.338 1.00 89.00 180 HIS A C 1
ATOM 1446 O O . HIS A 1 180 ? -24.352 3.774 28.274 1.00 89.00 180 HIS A O 1
ATOM 1452 N N . CYS A 1 181 ? -24.294 3.975 30.519 1.00 90.19 181 CYS A N 1
ATOM 1453 C CA . CYS A 1 181 ? -22.870 3.670 30.686 1.00 90.19 181 CYS A CA 1
ATOM 1454 C C . CYS A 1 181 ? -22.485 2.335 30.022 1.00 90.19 181 CYS A C 1
ATOM 1456 O O . CYS A 1 181 ? -21.567 2.282 29.202 1.00 90.19 181 CYS A O 1
ATOM 1458 N N . ILE A 1 182 ? -23.242 1.263 30.298 1.00 91.06 182 ILE A N 1
ATOM 1459 C CA . ILE A 1 182 ? -23.002 -0.056 29.691 1.00 91.06 182 ILE A CA 1
ATOM 1460 C C . ILE A 1 182 ? -23.079 0.010 28.163 1.00 91.06 182 ILE A C 1
ATOM 1462 O O . ILE A 1 182 ? -22.212 -0.545 27.491 1.00 91.06 182 ILE A O 1
ATOM 1466 N N . LYS A 1 183 ? -24.082 0.695 27.598 1.00 90.50 183 LYS A N 1
ATOM 1467 C CA . LYS A 1 183 ? -24.230 0.827 26.138 1.00 90.50 183 LYS A CA 1
ATOM 1468 C C . LYS A 1 183 ? -23.037 1.529 25.491 1.00 90.50 183 LYS A C 1
ATOM 1470 O O . LYS A 1 183 ? -22.596 1.109 24.420 1.00 90.50 183 LYS A O 1
ATOM 1475 N N . ILE A 1 184 ? -22.511 2.574 26.126 1.00 90.38 184 ILE A N 1
ATOM 1476 C CA . ILE A 1 184 ? -21.335 3.305 25.638 1.00 90.38 184 ILE A CA 1
ATOM 1477 C C . ILE A 1 184 ? -20.108 2.390 25.648 1.00 90.38 184 ILE A C 1
ATOM 1479 O O . ILE A 1 184 ? -19.459 2.224 24.615 1.00 90.38 184 ILE A O 1
ATOM 1483 N N . LEU A 1 185 ? -19.844 1.709 26.767 1.00 91.00 185 LEU A N 1
ATOM 1484 C CA . LEU A 1 185 ? -18.721 0.772 26.876 1.00 91.00 185 LEU A CA 1
ATOM 1485 C C . LEU A 1 185 ? -18.829 -0.381 25.866 1.00 91.00 185 LEU A C 1
ATOM 1487 O O . LEU A 1 185 ? -17.844 -0.722 25.211 1.00 91.00 185 LEU A O 1
ATOM 1491 N N . GLN A 1 186 ? -20.026 -0.944 25.681 1.00 92.44 186 GLN A N 1
ATOM 1492 C CA . GLN A 1 186 ? -20.289 -1.964 24.660 1.00 92.44 186 GLN A CA 1
ATOM 1493 C C . GLN A 1 186 ? -20.022 -1.444 23.244 1.00 92.44 186 GLN A C 1
ATOM 1495 O O . GLN A 1 186 ? -19.460 -2.170 22.427 1.00 92.44 186 GLN A O 1
ATOM 1500 N N . SER A 1 187 ? -20.372 -0.188 22.959 1.00 89.44 187 SER A N 1
ATOM 1501 C CA . SER A 1 187 ? -20.104 0.437 21.660 1.00 89.44 187 SER A CA 1
ATOM 1502 C C . SER A 1 187 ? -18.600 0.582 21.407 1.00 89.44 187 SER A C 1
ATOM 1504 O O . SER A 1 187 ? -18.135 0.268 20.313 1.00 89.44 187 SER A O 1
ATOM 1506 N N . CYS A 1 188 ? -17.817 0.973 22.418 1.00 92.19 188 CYS A N 1
ATOM 1507 C CA . CYS A 1 188 ? -16.355 1.023 22.319 1.00 92.19 188 CYS A CA 1
ATOM 1508 C C . CYS A 1 188 ? -15.742 -0.366 22.083 1.00 92.19 188 CYS A C 1
ATOM 1510 O O . CYS A 1 188 ? -14.872 -0.517 21.226 1.00 92.19 188 CYS A O 1
ATOM 1512 N N . ILE A 1 189 ? -16.212 -1.389 22.806 1.00 92.56 189 ILE A N 1
ATOM 1513 C CA . ILE A 1 189 ? -15.765 -2.779 22.616 1.00 92.56 189 ILE A CA 1
ATOM 1514 C C . ILE A 1 189 ? -16.066 -3.241 21.189 1.00 92.56 189 ILE A C 1
ATOM 1516 O O . ILE A 1 189 ? -15.187 -3.793 20.527 1.00 92.56 189 ILE A O 1
ATOM 1520 N N . LEU A 1 190 ? -17.278 -2.974 20.697 1.00 90.81 190 LEU A N 1
ATOM 1521 C CA . LEU A 1 190 ? -17.687 -3.349 19.348 1.00 90.81 190 LEU A CA 1
ATOM 1522 C C . LEU A 1 190 ? -16.803 -2.685 18.283 1.00 90.81 190 LEU A C 1
ATOM 1524 O O . LEU A 1 190 ? -16.391 -3.358 17.344 1.00 90.81 190 LEU A O 1
ATOM 1528 N N . GLN A 1 191 ? -16.460 -1.402 18.441 1.00 89.75 191 GLN A N 1
ATOM 1529 C CA . GLN A 1 191 ? -15.552 -0.704 17.521 1.00 89.75 191 GLN A CA 1
ATOM 1530 C C . GLN A 1 191 ? -14.170 -1.372 17.465 1.00 89.75 191 GLN A C 1
ATOM 1532 O O . GLN A 1 191 ? -13.644 -1.617 16.379 1.00 89.75 191 GLN A O 1
ATOM 1537 N N . ILE A 1 192 ? -13.594 -1.723 18.620 1.00 91.06 192 ILE A N 1
ATOM 1538 C CA . ILE A 1 192 ? -12.297 -2.417 18.687 1.00 91.06 192 ILE A CA 1
ATOM 1539 C C . ILE A 1 192 ? -12.386 -3.790 18.012 1.00 91.06 192 ILE A C 1
ATOM 1541 O O . ILE A 1 192 ? -11.515 -4.149 17.219 1.00 91.06 192 ILE A O 1
ATOM 1545 N N . GLN A 1 193 ? -13.449 -4.546 18.290 1.00 91.81 193 GLN A N 1
ATOM 1546 C CA . GLN A 1 193 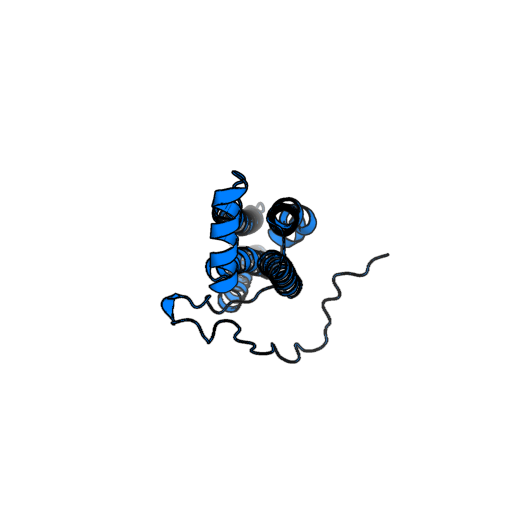? -13.674 -5.862 17.690 1.00 91.81 193 GLN A CA 1
ATOM 1547 C C . GLN A 1 193 ? -13.836 -5.778 16.171 1.00 91.81 193 GLN A C 1
ATOM 1549 O O . GLN A 1 193 ? -13.267 -6.597 15.456 1.00 91.81 193 GLN A O 1
ATOM 1554 N N . GLN A 1 194 ? -14.560 -4.780 15.661 1.00 88.69 194 GLN A N 1
ATOM 1555 C CA . GLN A 1 194 ? -14.716 -4.559 14.223 1.00 88.69 194 GLN A CA 1
ATOM 1556 C C . GLN A 1 194 ? -13.371 -4.293 13.544 1.00 88.69 194 GLN A C 1
ATOM 1558 O O . GLN A 1 194 ? -13.079 -4.917 12.526 1.00 88.69 194 GLN A O 1
ATOM 1563 N N . ILE A 1 195 ? -12.532 -3.426 14.123 1.00 89.88 195 ILE A N 1
ATOM 1564 C CA . ILE A 1 195 ? -11.183 -3.161 13.601 1.00 89.88 195 ILE A CA 1
ATOM 1565 C C . ILE A 1 195 ? -10.358 -4.451 13.605 1.00 89.88 195 ILE A C 1
ATOM 1567 O O . ILE A 1 195 ? -9.810 -4.831 12.572 1.00 89.88 195 ILE A O 1
ATOM 1571 N N . SER A 1 196 ? -10.320 -5.152 14.741 1.00 89.94 196 SER A N 1
ATOM 1572 C CA . SER A 1 196 ? -9.544 -6.385 14.897 1.00 89.94 196 SER A CA 1
ATOM 1573 C C . SER A 1 196 ? -9.963 -7.463 13.898 1.00 89.94 196 SER A C 1
ATOM 1575 O O . SER A 1 196 ? -9.108 -8.056 13.247 1.00 89.94 196 SER A O 1
ATOM 1577 N N . ASN A 1 197 ? -11.265 -7.715 13.759 1.00 89.19 197 ASN A N 1
ATOM 1578 C CA . ASN A 1 197 ? -11.781 -8.768 12.887 1.00 89.19 197 ASN A CA 1
ATOM 1579 C C . ASN A 1 197 ? -11.449 -8.491 11.420 1.00 89.19 197 ASN A C 1
ATOM 1581 O O . ASN A 1 197 ? -11.008 -9.389 10.707 1.00 89.19 197 ASN A O 1
ATOM 1585 N N . VAL A 1 198 ? -11.618 -7.240 10.985 1.00 89.50 198 VAL A N 1
ATOM 1586 C CA . VAL A 1 198 ? -11.291 -6.834 9.615 1.00 89.50 198 VAL A CA 1
ATOM 1587 C C . VAL A 1 198 ? -9.795 -6.975 9.351 1.00 89.50 198 VAL A C 1
ATOM 1589 O O . VAL A 1 198 ? -9.401 -7.432 8.284 1.00 89.50 198 VAL A O 1
ATOM 1592 N N . TRP A 1 199 ? -8.947 -6.594 10.302 1.00 86.75 199 TRP A N 1
ATOM 1593 C CA . TRP A 1 199 ? -7.500 -6.620 10.101 1.00 86.75 199 TRP A CA 1
ATOM 1594 C C . TRP A 1 199 ? -6.925 -8.028 10.084 1.00 86.75 199 TRP A C 1
ATOM 1596 O O . TRP A 1 199 ? -6.079 -8.295 9.244 1.00 86.75 199 TRP A O 1
ATOM 1606 N N . VAL A 1 200 ? -7.427 -8.938 10.923 1.00 85.56 200 VAL A N 1
ATOM 1607 C CA . VAL A 1 200 ? -7.033 -10.360 10.891 1.00 85.56 200 VAL A CA 1
ATOM 1608 C C . VAL A 1 200 ? -7.355 -11.011 9.542 1.00 85.56 200 VAL A C 1
ATOM 1610 O O . VAL A 1 200 ? -6.646 -11.911 9.109 1.00 85.56 200 VAL A O 1
ATOM 1613 N N . GLU A 1 201 ? -8.424 -10.576 8.876 1.00 83.25 201 GLU A N 1
ATOM 1614 C CA . GLU A 1 201 ? -8.814 -11.109 7.568 1.00 83.25 201 GLU A CA 1
ATOM 1615 C C . GLU A 1 201 ? -8.033 -10.481 6.398 1.00 83.25 201 GLU A C 1
ATOM 1617 O O . GLU A 1 201 ? -7.930 -11.072 5.320 1.00 83.25 201 GLU A O 1
ATOM 1622 N N . VAL A 1 202 ? -7.565 -9.241 6.564 1.00 79.38 202 VAL A N 1
ATOM 1623 C CA . VAL A 1 202 ? -7.025 -8.421 5.473 1.00 79.38 202 VAL A CA 1
ATOM 1624 C C . VAL A 1 202 ? -5.500 -8.384 5.460 1.00 79.38 202 VAL A C 1
ATOM 1626 O O . VAL A 1 202 ? -4.954 -8.432 4.357 1.00 79.38 202 VAL A O 1
ATOM 1629 N N . LEU A 1 203 ? -4.845 -8.235 6.618 1.00 82.62 203 LEU A N 1
ATOM 1630 C CA . LEU A 1 203 ? -3.386 -8.097 6.766 1.00 82.62 203 LEU A CA 1
ATOM 1631 C C . LEU A 1 203 ? -2.646 -9.432 6.614 1.00 82.62 203 LEU A C 1
ATOM 1633 O O . LEU A 1 203 ? -3.215 -10.476 6.996 1.00 82.62 203 LEU A O 1
#

Radius of gyration: 22.78 Å; chains: 1; bounding box: 57×34×70 Å

Sequence (203 aa):
MNERLKITSEQPHHSKDVHWDKDHTKIYQFHKCKISMSTFDLVNLVIEILKSASDSTTDPEACRLVNTARNVLDMFVNTASDYHMKALTSVPQIAAVFFNNCHYICHRLMTLPVDIMQSMLKISKISQENCSFTDMFTELRTLGAKTLETHIIHSRRSISSTIGEVDIFVNLRDDKQHKHCIKILQSCILQIQQISNVWVEVL

InterPro domains:
  IPR048343 Centromere/kinetochore protein zw10, C-terminal domain [PF20666] (29-159)